Protein AF-D6AV02-F1 (afdb_monomer_lite)

InterPro domains:
  IPR007575 SchA/CurD-like domain [PF04486] (86-195)

pLDDT: mean 70.23, std 25.15, range [28.73, 98.06]

Organism: NCBI:txid457431

Structure (mmCIF, N/CA/C/O backbone):
data_AF-D6AV02-F1
#
_entry.id   AF-D6AV02-F1
#
loop_
_atom_site.group_PDB
_atom_site.id
_atom_site.type_symbol
_atom_site.label_atom_id
_atom_site.label_alt_id
_atom_site.label_comp_id
_atom_site.label_asym_id
_atom_site.label_entity_id
_atom_site.label_seq_id
_atom_site.pdbx_PDB_ins_code
_atom_site.Cartn_x
_atom_site.Cartn_y
_atom_site.Cartn_z
_atom_site.occupancy
_atom_site.B_iso_or_equiv
_atom_site.auth_seq_id
_atom_site.auth_comp_id
_atom_site.auth_asym_id
_atom_site.auth_atom_id
_atom_site.pdbx_PDB_model_num
ATOM 1 N N . MET A 1 1 ? -23.904 9.809 69.352 1.00 40.59 1 MET A N 1
ATOM 2 C CA . MET A 1 1 ? -24.846 8.810 69.904 1.00 40.59 1 MET A CA 1
ATOM 3 C C . MET A 1 1 ? -25.763 8.334 68.787 1.00 40.59 1 MET A C 1
ATOM 5 O O . MET A 1 1 ? -26.403 9.158 68.150 1.00 40.59 1 MET A O 1
ATOM 9 N N . CYS A 1 2 ? -25.736 7.029 68.511 1.00 36.31 2 CYS A N 1
ATOM 10 C CA . CYS A 1 2 ? -26.498 6.339 67.468 1.00 36.31 2 CYS A CA 1
ATOM 11 C C . CYS A 1 2 ? -28.016 6.480 67.622 1.00 36.31 2 CYS A C 1
ATOM 13 O O . CYS A 1 2 ? -28.526 6.277 68.721 1.00 36.31 2 CYS A O 1
ATOM 15 N N . ARG A 1 3 ? -28.729 6.616 66.496 1.00 41.22 3 ARG A N 1
ATOM 16 C CA . ARG A 1 3 ? -29.962 5.855 66.239 1.00 41.22 3 ARG A CA 1
ATOM 17 C C . ARG A 1 3 ? -29.984 5.401 64.783 1.00 41.22 3 ARG A C 1
ATOM 19 O O . ARG A 1 3 ? -30.002 6.202 63.858 1.00 41.22 3 ARG A O 1
ATOM 26 N N . THR A 1 4 ? -29.927 4.089 64.624 1.00 39.03 4 THR A N 1
ATOM 27 C CA . THR A 1 4 ? -30.043 3.327 63.386 1.00 39.03 4 THR A CA 1
ATOM 28 C C . THR A 1 4 ? -31.513 3.227 62.982 1.00 39.03 4 THR A C 1
ATOM 30 O O . THR A 1 4 ? -32.360 2.875 63.799 1.00 39.03 4 THR A O 1
ATOM 33 N N . SER A 1 5 ? -31.820 3.517 61.717 1.00 44.97 5 SER A N 1
ATOM 34 C CA . SER A 1 5 ? -33.096 3.159 61.088 1.00 44.97 5 SER A CA 1
ATOM 35 C C . SER A 1 5 ? -32.809 2.161 59.975 1.00 44.97 5 SER A C 1
ATOM 37 O O . SER A 1 5 ? -32.045 2.437 59.054 1.00 44.97 5 SER A O 1
ATOM 39 N N . SER A 1 6 ? -33.372 0.967 60.134 1.00 40.16 6 SER A N 1
ATOM 40 C CA . SER A 1 6 ? -33.245 -0.173 59.234 1.00 40.16 6 SER A CA 1
ATOM 41 C C . SER A 1 6 ? -34.284 -0.051 58.123 1.00 40.16 6 SER A C 1
ATOM 43 O O . SER A 1 6 ? -35.480 -0.013 58.406 1.00 40.16 6 SER A O 1
ATOM 45 N N . VAL A 1 7 ? -33.837 0.001 56.868 1.00 46.62 7 VAL A N 1
ATOM 46 C CA . VAL A 1 7 ? -34.701 -0.164 55.694 1.00 46.62 7 VAL A CA 1
ATOM 47 C C . VAL A 1 7 ? -34.257 -1.433 54.979 1.00 46.62 7 VAL A C 1
ATOM 49 O O . VAL A 1 7 ? -33.159 -1.512 54.433 1.00 46.62 7 VAL A O 1
ATOM 52 N N . ARG A 1 8 ? -35.124 -2.450 55.031 1.00 42.81 8 ARG A N 1
ATOM 53 C CA . ARG A 1 8 ? -35.068 -3.635 54.172 1.00 42.81 8 ARG A CA 1
ATOM 54 C C . ARG A 1 8 ? -35.510 -3.230 52.772 1.00 42.81 8 ARG A C 1
ATOM 56 O O . ARG A 1 8 ? -36.649 -2.800 52.607 1.00 42.81 8 ARG A O 1
ATOM 63 N N . THR A 1 9 ? -34.675 -3.490 51.774 1.00 44.97 9 THR A N 1
ATOM 64 C CA . THR A 1 9 ? -35.107 -3.497 50.374 1.00 44.97 9 THR A CA 1
ATOM 65 C C . THR A 1 9 ? -34.673 -4.794 49.709 1.00 44.97 9 THR A C 1
ATOM 67 O O . THR A 1 9 ? -33.592 -5.323 49.959 1.00 44.97 9 THR A O 1
ATOM 70 N N . LEU A 1 10 ? -35.608 -5.332 48.933 1.00 46.03 10 LEU A N 1
ATOM 71 C CA . LEU A 1 10 ? -35.654 -6.682 48.400 1.00 46.03 10 LEU A CA 1
ATOM 72 C C . LEU A 1 10 ? -34.511 -7.015 47.435 1.00 46.03 10 LEU A C 1
ATOM 74 O O . LEU A 1 10 ? -34.035 -6.176 46.673 1.00 46.03 10 LEU A O 1
ATOM 78 N N . GLY A 1 11 ? -34.135 -8.295 47.449 1.00 37.50 11 GLY A N 1
ATOM 79 C CA . GLY A 1 11 ? -33.109 -8.876 46.596 1.00 37.50 11 GLY A CA 1
ATOM 80 C C . GLY A 1 11 ? -33.433 -8.784 45.104 1.00 37.50 11 GLY A C 1
ATOM 81 O O . GLY A 1 11 ? -34.499 -9.194 44.642 1.00 37.50 11 GLY A O 1
ATOM 82 N N . ARG A 1 12 ? -32.454 -8.291 44.344 1.00 44.59 12 ARG A N 1
ATOM 83 C CA . ARG A 1 12 ? -32.368 -8.432 42.889 1.00 44.59 12 ARG A CA 1
ATOM 84 C C . ARG A 1 12 ? -31.743 -9.790 42.567 1.00 44.59 12 ARG A C 1
ATOM 86 O O . ARG A 1 12 ? -30.637 -10.083 43.010 1.00 44.59 12 ARG A O 1
ATOM 93 N N . ARG A 1 13 ? -32.448 -10.605 41.782 1.00 49.81 13 ARG A N 1
ATOM 94 C CA . ARG A 1 13 ? -31.896 -11.806 41.137 1.00 49.81 13 ARG A CA 1
ATOM 95 C C . ARG A 1 13 ? -30.925 -11.380 40.021 1.00 49.81 13 ARG A C 1
ATOM 97 O O . ARG A 1 13 ? -31.297 -10.490 39.254 1.00 49.81 13 ARG A O 1
ATOM 104 N N . PRO A 1 14 ? -29.740 -11.993 39.871 1.00 47.12 14 PRO A N 1
ATOM 105 C CA . PRO A 1 14 ? -28.961 -11.850 38.648 1.00 47.12 14 PRO A CA 1
ATOM 106 C C . PRO A 1 14 ? -29.591 -12.718 37.548 1.00 47.12 14 PRO A C 1
ATOM 108 O O . PRO A 1 14 ? -29.819 -13.912 37.737 1.00 47.12 14 PRO A O 1
ATOM 111 N N . GLY A 1 15 ? -29.930 -12.090 36.419 1.00 44.78 15 GLY A N 1
ATOM 112 C CA . GLY A 1 15 ? -30.368 -12.776 35.206 1.00 44.78 15 GLY A CA 1
ATOM 113 C C . GLY A 1 15 ? -29.228 -13.622 34.645 1.00 44.78 15 GLY A C 1
ATOM 114 O O . GLY A 1 15 ? -28.107 -13.138 34.512 1.00 44.78 15 GLY A O 1
ATOM 115 N N . GLY A 1 16 ? -29.518 -14.893 34.377 1.00 39.12 16 GLY A N 1
ATOM 116 C CA . GLY A 1 16 ? -28.566 -15.836 33.806 1.00 39.12 16 GLY A CA 1
ATOM 117 C C . GLY A 1 16 ? -28.214 -15.488 32.362 1.00 39.12 16 GLY A C 1
ATOM 118 O O . GLY A 1 16 ? -29.080 -15.116 31.571 1.00 39.12 16 GLY A O 1
ATOM 119 N N . CYS A 1 17 ? -26.935 -15.646 32.030 1.00 39.34 17 CYS A N 1
ATOM 120 C CA . CYS A 1 17 ? -26.459 -15.735 30.659 1.00 39.34 17 CYS A CA 1
ATOM 121 C C . CYS A 1 17 ? -27.065 -16.983 30.006 1.00 39.34 17 CYS A C 1
ATOM 123 O O . CYS A 1 17 ? -26.829 -18.095 30.481 1.00 39.34 17 CYS A O 1
ATOM 125 N N . LEU A 1 18 ? -27.824 -16.816 28.921 1.00 49.84 18 LEU A N 1
ATOM 126 C CA . LEU A 1 18 ? -28.048 -17.924 27.995 1.00 49.84 18 LEU A CA 1
ATOM 127 C C . LEU A 1 18 ? -26.758 -18.155 27.190 1.00 49.84 18 LEU A C 1
ATOM 129 O O . LEU A 1 18 ? -26.171 -17.176 26.722 1.00 49.84 18 LEU A O 1
ATOM 133 N N . PRO A 1 19 ? -26.305 -19.408 27.014 1.00 54.56 19 PRO A N 1
ATOM 134 C CA . PRO A 1 19 ? -25.225 -19.712 26.086 1.00 54.56 19 PRO A CA 1
ATOM 135 C C . PRO A 1 19 ? -25.681 -19.485 24.630 1.00 54.56 19 PRO A C 1
ATOM 137 O O . PRO A 1 19 ? -26.878 -19.601 24.342 1.00 54.56 19 PRO A O 1
ATOM 140 N N . PRO A 1 20 ? -24.752 -19.166 23.711 1.00 49.38 20 PRO A N 1
ATOM 141 C CA . PRO A 1 20 ? -25.060 -19.054 22.290 1.00 49.38 20 PRO A CA 1
ATOM 142 C C . PRO A 1 20 ? -25.560 -20.403 21.763 1.00 49.38 20 PRO A C 1
ATOM 144 O O . PRO A 1 20 ? -24.990 -21.448 22.074 1.00 49.38 20 PRO A O 1
ATOM 147 N N . GLN A 1 21 ? -26.653 -20.380 21.001 1.00 49.34 21 GLN A N 1
ATOM 148 C CA . GLN A 1 21 ? 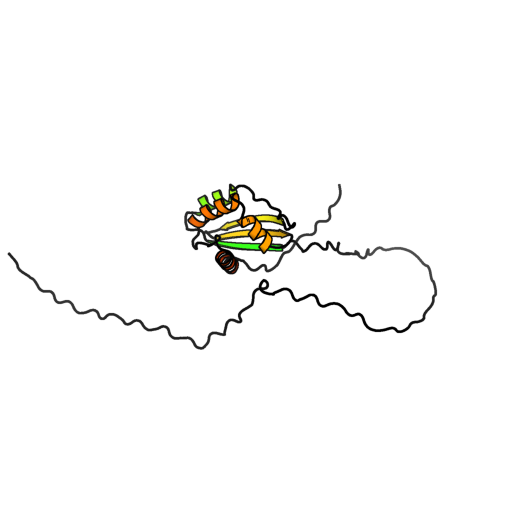-27.121 -21.558 20.281 1.00 49.34 21 GLN A CA 1
ATOM 149 C C . GLN A 1 21 ? -26.305 -21.699 18.996 1.00 49.34 21 GLN A C 1
ATOM 151 O O . GLN A 1 21 ? -26.242 -20.758 18.205 1.00 49.34 21 GLN A O 1
ATOM 156 N N . ASP A 1 22 ? -25.678 -22.860 18.817 1.00 46.56 22 ASP A N 1
ATOM 157 C CA . ASP A 1 22 ? -25.039 -23.246 17.563 1.00 46.56 22 ASP A CA 1
ATOM 158 C C . ASP A 1 22 ? -26.112 -23.397 16.479 1.00 46.56 22 ASP A C 1
ATOM 160 O O . ASP A 1 22 ? -27.043 -24.191 16.624 1.00 46.56 22 ASP A O 1
ATOM 164 N N . ASP A 1 23 ? -25.990 -22.617 15.404 1.00 56.19 23 ASP A N 1
ATOM 165 C CA . ASP A 1 23 ? -26.840 -22.702 14.217 1.00 56.19 23 ASP A CA 1
ATOM 166 C 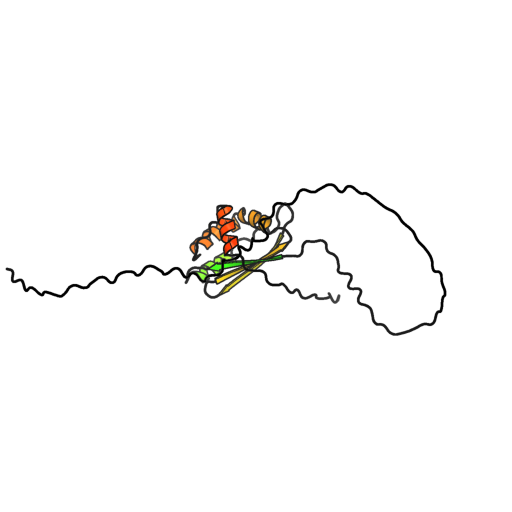C . ASP A 1 23 ? -26.307 -23.817 13.290 1.00 56.19 23 ASP A C 1
ATOM 168 O O . ASP A 1 23 ? -25.227 -23.667 12.706 1.00 56.19 23 ASP A O 1
ATOM 172 N N . PRO A 1 24 ? -27.016 -24.952 13.132 1.00 47.56 24 PRO A N 1
ATOM 173 C CA . PRO A 1 24 ? -26.552 -26.075 12.320 1.00 47.56 24 PRO A CA 1
ATOM 174 C C . PRO A 1 24 ? -26.675 -25.838 10.799 1.00 47.56 24 PRO A C 1
ATOM 176 O O . PRO A 1 24 ? -26.468 -26.774 10.026 1.00 47.56 24 PRO A O 1
ATOM 179 N N . GLY A 1 25 ? -27.019 -24.623 10.348 1.00 46.41 25 GLY A N 1
ATOM 180 C CA . GLY A 1 25 ? -27.305 -24.309 8.943 1.00 46.41 25 GLY A CA 1
ATOM 181 C C . GLY A 1 25 ? -26.213 -23.590 8.139 1.00 46.41 25 GLY A C 1
ATOM 182 O O . GLY A 1 25 ? -26.416 -23.359 6.946 1.00 46.41 25 GLY A O 1
ATOM 183 N N . ALA A 1 26 ? -25.070 -23.213 8.723 1.00 42.31 26 ALA A N 1
ATOM 184 C CA . ALA A 1 26 ? -24.058 -22.446 7.988 1.00 42.31 26 ALA A CA 1
ATOM 185 C C . ALA A 1 26 ? -23.296 -23.324 6.962 1.00 42.31 26 ALA A C 1
ATOM 187 O O . ALA A 1 26 ? -22.664 -24.312 7.355 1.00 42.31 26 ALA A O 1
ATOM 188 N N . PRO A 1 27 ? -23.293 -22.992 5.653 1.00 45.44 27 PRO A N 1
ATOM 189 C CA . PRO A 1 27 ? -22.493 -23.726 4.677 1.00 45.44 27 PRO A CA 1
ATOM 190 C C . PRO A 1 27 ? -21.001 -23.550 4.985 1.00 45.44 27 PRO A C 1
ATOM 192 O O . PRO A 1 27 ? -20.532 -22.442 5.256 1.00 45.44 27 PRO A O 1
ATOM 195 N N . ARG A 1 28 ? -20.247 -24.658 4.949 1.00 45.88 28 ARG A N 1
ATOM 196 C CA . ARG A 1 28 ? -18.787 -24.645 5.121 1.00 45.88 28 ARG A CA 1
ATOM 197 C C . ARG A 1 28 ? -18.184 -23.682 4.101 1.00 45.88 28 ARG A C 1
ATOM 199 O O . ARG A 1 28 ? -18.393 -23.859 2.904 1.00 45.88 28 ARG A O 1
ATOM 206 N N . ARG A 1 29 ? -17.428 -22.688 4.576 1.00 43.06 29 ARG A N 1
ATOM 207 C CA . ARG A 1 29 ? -16.575 -21.860 3.719 1.00 43.06 29 ARG A CA 1
ATOM 208 C C . ARG A 1 29 ? -15.605 -22.791 2.996 1.00 43.06 29 ARG A C 1
ATOM 210 O O . ARG A 1 29 ? -14.750 -23.390 3.643 1.00 43.06 29 ARG A O 1
ATOM 217 N N . GLU A 1 30 ? -15.761 -22.934 1.685 1.00 46.06 30 GLU A N 1
ATOM 218 C CA . GLU A 1 30 ? -14.694 -23.467 0.844 1.00 46.06 30 GLU A CA 1
ATOM 219 C C . GLU A 1 30 ? -13.480 -22.554 1.009 1.00 46.06 30 GLU A C 1
ATOM 221 O O . GLU A 1 30 ? -13.536 -21.346 0.772 1.00 46.06 30 GLU A O 1
ATOM 226 N N . GLU A 1 31 ? -12.397 -23.137 1.506 1.00 42.38 31 GLU A N 1
ATOM 227 C CA . GLU A 1 31 ? -11.121 -22.475 1.699 1.00 42.38 31 GLU A CA 1
ATOM 228 C C . GLU A 1 31 ? -10.503 -22.220 0.320 1.00 42.38 31 GLU A C 1
ATOM 230 O O . GLU A 1 31 ? -9.857 -23.082 -0.275 1.00 42.38 31 GLU A O 1
ATOM 235 N N . VAL A 1 32 ? -10.758 -21.030 -0.227 1.00 47.38 32 VAL A N 1
ATOM 236 C CA . VAL A 1 32 ? -10.124 -20.561 -1.461 1.00 47.38 32 VAL A CA 1
ATOM 237 C C . VAL A 1 32 ? -8.638 -20.385 -1.174 1.00 47.38 32 VAL A C 1
ATOM 239 O O . VAL A 1 32 ? -8.227 -19.442 -0.499 1.00 47.38 32 VAL A O 1
ATOM 242 N N . THR A 1 33 ? -7.818 -21.315 -1.663 1.00 41.91 33 THR A N 1
ATOM 243 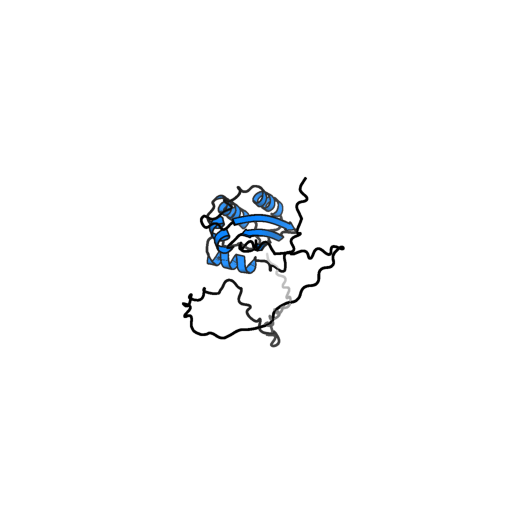C CA . THR A 1 33 ? -6.364 -21.228 -1.530 1.00 41.91 33 THR A CA 1
ATOM 244 C C . THR A 1 33 ? -5.861 -20.062 -2.386 1.00 41.91 33 THR A C 1
ATOM 246 O O . THR A 1 33 ? -6.067 -20.071 -3.603 1.00 41.91 33 THR A O 1
ATOM 249 N N . PRO A 1 34 ? -5.212 -19.045 -1.802 1.00 43.94 34 PRO A N 1
ATOM 250 C CA . PRO A 1 34 ? -4.767 -17.895 -2.570 1.00 43.94 34 PRO A CA 1
ATOM 251 C C . PRO A 1 34 ? -3.583 -18.260 -3.493 1.00 43.94 34 PRO A C 1
ATOM 253 O O . PRO A 1 34 ? -2.796 -19.159 -3.180 1.00 43.94 34 PRO A O 1
ATOM 256 N N . PRO A 1 35 ? -3.427 -17.571 -4.639 1.00 46.47 35 PRO A N 1
ATOM 257 C CA . PRO A 1 35 ? -2.587 -18.011 -5.764 1.00 46.47 35 PRO A CA 1
ATOM 258 C C . PRO A 1 35 ? -1.073 -18.039 -5.493 1.00 46.47 35 PRO A C 1
ATOM 260 O O . PRO A 1 35 ? -0.311 -18.528 -6.320 1.00 46.47 35 PRO A O 1
ATOM 263 N N . TRP A 1 36 ? -0.616 -17.549 -4.343 1.00 52.34 36 TRP A N 1
ATOM 264 C CA . TRP A 1 36 ? 0.803 -17.399 -4.010 1.00 52.34 36 TRP A CA 1
ATOM 265 C C . TRP A 1 36 ? 1.407 -18.609 -3.261 1.00 52.34 36 TRP A C 1
ATOM 267 O O . TRP A 1 36 ? 2.538 -18.530 -2.789 1.00 52.34 36 TRP A O 1
ATOM 277 N N . GLY A 1 37 ? 0.671 -19.726 -3.147 1.00 39.44 37 GLY A N 1
ATOM 278 C CA . GLY A 1 37 ? 1.068 -20.930 -2.399 1.00 39.44 37 GLY A CA 1
ATOM 279 C C . GLY A 1 37 ? 1.494 -22.160 -3.216 1.00 39.44 37 GLY A C 1
ATOM 280 O O . GLY A 1 37 ? 1.515 -23.249 -2.650 1.00 39.44 37 GLY A O 1
ATOM 281 N N . ARG A 1 38 ? 1.793 -22.050 -4.520 1.00 46.44 38 ARG A N 1
ATOM 282 C CA . ARG A 1 38 ? 2.321 -23.196 -5.291 1.00 46.44 38 ARG A CA 1
ATOM 283 C C . ARG A 1 38 ? 3.844 -23.169 -5.350 1.00 46.44 38 ARG A C 1
ATOM 285 O O . ARG A 1 38 ? 4.419 -22.218 -5.875 1.00 46.44 38 ARG A O 1
ATOM 292 N N . ASP A 1 39 ? 4.466 -24.251 -4.889 1.00 41.78 39 ASP A N 1
ATOM 293 C CA . ASP A 1 39 ? 5.849 -24.576 -5.234 1.00 41.78 39 ASP A CA 1
ATOM 294 C C . ASP A 1 39 ? 5.974 -24.740 -6.763 1.00 41.78 39 ASP A C 1
ATOM 296 O O . ASP A 1 39 ? 5.089 -25.338 -7.390 1.00 41.78 39 ASP A O 1
ATOM 300 N N . PRO A 1 40 ? 7.034 -24.215 -7.403 1.00 43.62 40 PRO A N 1
ATOM 301 C CA . PRO A 1 40 ? 7.247 -24.422 -8.828 1.00 43.62 40 PRO A CA 1
ATOM 302 C C . PRO A 1 40 ? 7.518 -25.908 -9.110 1.00 43.62 40 PRO A C 1
ATOM 304 O O . PRO A 1 40 ? 8.377 -26.530 -8.486 1.00 43.62 40 PRO A O 1
ATOM 307 N N . ALA A 1 41 ? 6.776 -26.477 -10.064 1.00 43.09 41 ALA A N 1
ATOM 308 C CA . ALA A 1 41 ? 6.968 -27.852 -10.516 1.00 43.09 41 ALA A CA 1
ATOM 309 C C . ALA A 1 41 ? 8.381 -28.053 -11.108 1.00 43.09 41 ALA A C 1
ATOM 311 O O . ALA A 1 41 ? 8.899 -27.141 -11.761 1.00 43.09 41 ALA A O 1
ATOM 312 N N . PRO A 1 42 ? 9.007 -29.233 -10.928 1.00 37.44 42 PRO A N 1
ATOM 313 C CA . PRO A 1 42 ? 10.306 -29.514 -11.523 1.00 37.44 42 PRO A CA 1
ATOM 314 C C . PRO A 1 42 ? 10.206 -29.555 -13.053 1.00 37.44 42 PRO A C 1
ATOM 316 O O . PRO A 1 42 ? 9.296 -30.160 -13.623 1.00 37.44 42 PRO A O 1
ATOM 319 N N . VAL A 1 43 ? 11.169 -28.906 -13.708 1.00 40.31 43 VAL A N 1
ATOM 320 C CA . VAL A 1 43 ? 11.339 -28.890 -15.165 1.00 40.31 43 VAL A CA 1
ATOM 321 C C . VAL A 1 43 ? 11.688 -30.307 -15.628 1.00 40.31 43 VAL A C 1
ATOM 323 O O . VAL A 1 43 ? 12.800 -30.779 -15.412 1.00 40.31 43 VAL A O 1
ATOM 326 N N . GLY A 1 44 ? 10.714 -30.998 -16.222 1.00 33.62 44 GLY A N 1
ATOM 327 C CA . GLY A 1 44 ? 10.900 -32.305 -16.848 1.00 33.62 44 GLY A CA 1
ATOM 328 C C . GLY A 1 44 ? 11.430 -32.166 -18.274 1.00 33.62 44 GLY A C 1
ATOM 329 O O . GLY A 1 44 ? 10.851 -31.451 -19.091 1.00 33.62 44 GLY A O 1
ATOM 330 N N . GLU A 1 45 ? 12.534 -32.854 -18.555 1.00 33.50 45 GLU A N 1
ATOM 331 C CA . GLU A 1 45 ? 13.207 -32.929 -19.851 1.00 33.50 45 GLU A CA 1
ATOM 332 C C . GLU A 1 45 ? 12.288 -33.460 -20.964 1.00 33.50 45 GLU A C 1
ATOM 334 O O . GLU A 1 45 ? 11.641 -34.503 -20.846 1.00 33.50 45 GLU A O 1
ATOM 339 N N . SER A 1 46 ? 12.264 -32.744 -22.088 1.00 34.72 46 SER A N 1
ATOM 340 C CA . SER A 1 46 ? 11.535 -33.131 -23.291 1.00 34.72 46 SER A CA 1
ATOM 341 C C . SER A 1 46 ? 12.281 -34.236 -24.044 1.00 34.72 46 SER A C 1
ATOM 343 O O . SER A 1 46 ? 13.284 -33.973 -24.712 1.00 34.72 46 SER A O 1
ATOM 345 N N . SER A 1 47 ? 11.760 -35.461 -24.003 1.00 34.75 47 SER A N 1
ATOM 346 C CA . SER A 1 47 ? 12.106 -36.495 -24.979 1.00 34.75 47 SER A CA 1
ATOM 347 C C . SER A 1 47 ? 11.229 -36.324 -26.222 1.00 34.75 47 SER A C 1
ATOM 349 O O . SER A 1 47 ? 10.001 -36.346 -26.173 1.00 34.75 47 SER A O 1
ATOM 351 N N . SER A 1 48 ? 11.882 -36.076 -27.351 1.00 33.25 48 SER A N 1
ATOM 352 C CA . SER A 1 48 ? 11.269 -35.930 -28.668 1.00 33.25 48 SER A CA 1
ATOM 353 C C . SER A 1 48 ? 11.123 -37.306 -29.314 1.00 33.25 48 SER A C 1
ATOM 355 O O . SER A 1 48 ? 12.089 -38.061 -29.408 1.00 33.25 48 SER A O 1
ATOM 357 N N . GLY A 1 49 ? 9.924 -37.627 -29.800 1.00 30.67 49 GLY A N 1
ATOM 358 C CA . GLY A 1 49 ? 9.676 -38.871 -30.517 1.00 30.67 49 GLY A CA 1
ATOM 359 C C . GLY A 1 49 ? 8.440 -38.819 -31.413 1.00 30.67 49 GLY A C 1
ATOM 360 O O . GLY A 1 49 ? 7.331 -38.699 -30.911 1.00 30.67 49 GLY A O 1
ATOM 361 N N . VAL A 1 50 ? 8.686 -39.050 -32.715 1.00 31.94 50 VAL A N 1
ATOM 362 C CA . VAL A 1 50 ? 7.766 -39.592 -33.748 1.00 31.94 50 VAL A CA 1
ATOM 363 C C . VAL A 1 50 ? 6.667 -38.619 -34.239 1.00 31.94 50 VAL A C 1
ATOM 365 O O . VAL A 1 50 ? 6.024 -37.950 -33.454 1.00 31.94 50 VAL A O 1
ATOM 368 N N . GLY A 1 51 ? 6.336 -38.453 -35.523 1.00 30.30 51 GLY A N 1
ATOM 369 C CA . GLY A 1 51 ? 6.740 -39.095 -36.767 1.00 30.30 51 GLY A CA 1
ATOM 370 C C . GLY A 1 51 ? 5.948 -38.512 -37.960 1.00 30.30 51 GLY A C 1
ATOM 371 O O . GLY A 1 51 ? 4.800 -38.105 -37.846 1.00 30.30 51 GLY A O 1
ATOM 372 N N . ARG A 1 52 ? 6.645 -38.464 -39.095 1.00 32.59 52 ARG A N 1
ATOM 373 C CA . ARG A 1 52 ? 6.297 -38.257 -40.520 1.00 32.59 52 ARG A CA 1
ATOM 374 C C . ARG A 1 52 ? 4.881 -38.652 -41.015 1.00 32.59 52 ARG A C 1
ATOM 376 O O . ARG A 1 52 ? 4.453 -39.760 -40.721 1.00 32.59 52 ARG A O 1
ATOM 383 N N . ALA A 1 53 ? 4.291 -37.850 -41.929 1.00 32.06 53 ALA A N 1
ATOM 384 C CA . ALA A 1 53 ? 3.803 -38.248 -43.283 1.00 32.06 53 ALA A CA 1
ATOM 385 C C . ALA A 1 53 ? 2.951 -37.145 -43.993 1.00 32.06 53 ALA A C 1
ATOM 387 O O . ALA A 1 53 ? 1.999 -36.658 -43.405 1.00 32.06 53 ALA A O 1
ATOM 388 N N . ILE A 1 54 ? 3.359 -36.587 -45.152 1.00 33.97 54 ILE A N 1
ATOM 389 C CA . ILE A 1 54 ? 3.020 -36.900 -46.579 1.00 33.97 54 ILE A CA 1
ATOM 390 C C . ILE A 1 54 ? 2.049 -35.856 -47.223 1.00 33.97 54 ILE A C 1
ATOM 392 O O . ILE A 1 54 ? 0.938 -35.652 -46.755 1.00 33.97 54 ILE A O 1
ATOM 396 N N . SER A 1 55 ? 2.512 -35.212 -48.312 1.00 34.06 55 SER A N 1
ATOM 397 C CA . SER A 1 55 ? 1.834 -34.288 -49.276 1.00 34.06 55 SER A CA 1
ATOM 398 C C . SER A 1 55 ? 0.943 -35.059 -50.304 1.00 34.06 55 SER A C 1
ATOM 400 O O . SER A 1 55 ? 0.784 -36.255 -50.081 1.00 34.06 55 SER A O 1
ATOM 402 N N . PRO A 1 56 ? 0.448 -34.553 -51.480 1.00 49.06 56 PRO A N 1
ATOM 403 C CA . PRO A 1 56 ? 0.522 -33.222 -52.134 1.00 49.06 56 PRO A CA 1
ATOM 404 C C . PRO A 1 56 ? -0.749 -32.755 -52.923 1.00 49.06 56 PRO A C 1
ATOM 406 O O . PRO A 1 56 ? -1.709 -33.492 -53.100 1.00 49.06 56 PRO A O 1
ATOM 409 N N . GLY A 1 57 ? -0.678 -31.568 -53.553 1.00 28.73 57 GLY A N 1
ATOM 410 C CA . GLY A 1 57 ? -1.174 -31.386 -54.934 1.00 28.73 57 GLY A CA 1
ATOM 411 C C . GLY A 1 57 ? -2.267 -30.334 -55.194 1.00 28.73 57 GLY A C 1
ATOM 412 O O . GLY A 1 57 ? -3.386 -30.456 -54.720 1.00 28.73 57 GLY A O 1
ATOM 413 N N . GLY A 1 58 ? -1.964 -29.353 -56.059 1.00 30.61 58 GLY A N 1
ATOM 414 C CA . GLY A 1 58 ? -2.970 -28.504 -56.719 1.00 30.61 58 GLY A CA 1
ATOM 415 C C . GLY A 1 58 ? -2.408 -27.189 -57.273 1.00 30.61 58 GLY A C 1
ATOM 416 O O . GLY A 1 58 ? -2.197 -26.238 -56.530 1.00 30.61 58 GLY A O 1
ATOM 417 N N . ARG A 1 59 ? -2.139 -27.126 -58.586 1.00 35.16 59 ARG A N 1
ATOM 418 C CA . ARG A 1 59 ? -1.582 -25.961 -59.304 1.00 35.16 59 ARG A CA 1
ATOM 419 C C . ARG A 1 59 ? -2.662 -25.164 -60.060 1.00 35.16 59 ARG A C 1
ATOM 421 O O . ARG A 1 59 ? -3.421 -25.764 -60.801 1.00 35.16 59 ARG A O 1
ATOM 428 N N . LYS A 1 60 ? -2.534 -23.829 -59.956 1.00 34.81 60 LYS A N 1
ATOM 429 C CA . LYS A 1 60 ? -2.704 -22.723 -60.941 1.00 34.81 60 LYS A CA 1
ATOM 430 C C . LYS A 1 60 ? -4.024 -22.553 -61.722 1.00 34.81 60 LYS A C 1
ATOM 432 O O . LYS A 1 60 ? -4.391 -23.442 -62.463 1.00 34.81 60 LYS A O 1
ATOM 437 N N . THR A 1 61 ? -4.538 -21.310 -61.761 1.00 33.78 61 THR A N 1
ATOM 438 C CA . THR A 1 61 ? -4.511 -20.406 -62.948 1.00 33.78 61 THR A CA 1
ATOM 439 C C . THR A 1 61 ? -4.872 -18.956 -62.579 1.00 33.78 61 THR A C 1
ATOM 441 O O . THR A 1 61 ? -5.535 -18.705 -61.580 1.00 33.78 61 THR A O 1
ATOM 444 N N . ALA A 1 62 ? -4.380 -18.010 -63.385 1.00 34.88 62 ALA A N 1
ATOM 445 C CA . ALA A 1 62 ? -4.400 -16.559 -63.195 1.00 34.88 62 ALA A CA 1
ATOM 446 C C . ALA A 1 62 ? -5.625 -15.853 -63.816 1.00 34.88 62 ALA A C 1
ATOM 448 O O . ALA A 1 62 ? -6.202 -16.345 -64.780 1.00 34.88 62 ALA A O 1
ATOM 449 N N . GLY A 1 63 ? -5.929 -14.643 -63.331 1.00 30.12 63 GLY A N 1
ATOM 450 C CA . GLY A 1 63 ? -6.855 -13.695 -63.958 1.00 30.12 63 GLY A CA 1
ATOM 451 C C . GLY A 1 63 ? -6.791 -12.326 -63.277 1.00 30.12 63 GLY A C 1
ATOM 452 O O . GLY A 1 63 ? -7.219 -12.169 -62.140 1.00 30.12 63 GLY A O 1
ATOM 453 N N . ARG A 1 64 ? -6.199 -11.343 -63.961 1.00 35.28 64 ARG A N 1
ATOM 454 C CA . ARG A 1 64 ? -5.972 -9.960 -63.513 1.00 35.28 64 ARG A CA 1
ATOM 455 C C . ARG A 1 64 ? -7.123 -9.069 -63.984 1.00 35.28 64 ARG A C 1
ATOM 457 O O . ARG A 1 64 ? -7.298 -8.927 -65.187 1.00 35.28 64 ARG A O 1
ATOM 464 N N . ALA A 1 65 ? -7.796 -8.378 -63.070 1.00 34.62 65 ALA A N 1
ATOM 465 C CA . ALA A 1 65 ? -8.431 -7.085 -63.332 1.00 34.62 65 ALA A CA 1
ATOM 466 C C . ALA A 1 65 ? -8.525 -6.301 -62.018 1.00 34.62 65 ALA A C 1
ATOM 468 O O . ALA A 1 65 ? -8.654 -6.872 -60.940 1.00 34.62 65 ALA A O 1
ATOM 469 N N . ALA A 1 66 ? -8.336 -4.995 -62.113 1.00 35.50 66 ALA A N 1
ATOM 470 C CA . ALA A 1 66 ? -7.883 -4.157 -61.025 1.00 35.50 66 ALA A CA 1
ATOM 471 C C . ALA A 1 66 ? -8.955 -3.155 -60.555 1.00 35.50 66 ALA A C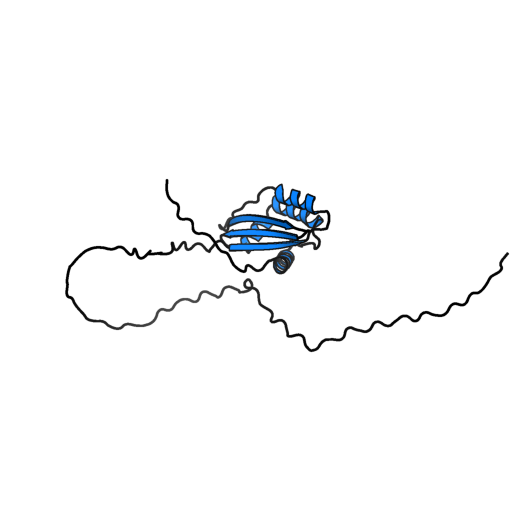 1
ATOM 473 O O . ALA A 1 66 ? -9.786 -2.721 -61.345 1.00 35.50 66 ALA A O 1
ATOM 474 N N . ARG A 1 67 ? -8.721 -2.675 -59.324 1.00 36.66 67 ARG A N 1
ATOM 475 C CA . ARG A 1 67 ? -8.941 -1.317 -58.778 1.00 36.66 67 ARG A CA 1
ATOM 476 C C . ARG A 1 67 ? -10.200 -1.033 -57.926 1.00 36.66 67 ARG A C 1
ATOM 478 O O . ARG A 1 67 ? -11.326 -1.108 -58.388 1.00 36.66 67 ARG A O 1
ATOM 485 N N . HIS A 1 68 ? -9.872 -0.550 -56.717 1.00 31.64 68 HIS A N 1
ATOM 486 C CA . HIS A 1 68 ? -10.564 0.370 -55.797 1.00 31.64 68 HIS A CA 1
ATOM 487 C C . HIS A 1 68 ? -11.780 -0.111 -54.986 1.00 31.64 68 HIS A C 1
ATOM 489 O O . HIS A 1 68 ? -12.912 -0.055 -55.437 1.00 31.64 68 HIS A O 1
ATOM 495 N N . ALA A 1 69 ? -11.553 -0.411 -53.702 1.00 38.25 69 ALA A N 1
ATOM 496 C CA . ALA A 1 69 ? -11.817 0.542 -52.613 1.00 38.25 69 ALA A CA 1
ATOM 497 C C . ALA A 1 69 ? -11.391 -0.080 -51.274 1.00 38.25 69 ALA A C 1
ATOM 499 O O . ALA A 1 69 ? -11.772 -1.201 -50.936 1.00 38.25 69 ALA A O 1
ATOM 500 N N . GLY A 1 70 ? -10.541 0.643 -50.547 1.00 41.59 70 GLY A N 1
ATOM 501 C CA . GLY A 1 70 ? -9.906 0.196 -49.319 1.00 41.59 70 GLY A CA 1
ATOM 502 C C . GLY A 1 70 ? -10.908 -0.131 -48.218 1.00 41.59 70 GLY A C 1
ATOM 503 O O . GLY A 1 70 ? -11.684 0.709 -47.780 1.00 41.59 70 GLY A O 1
ATOM 504 N N . ARG A 1 71 ? -10.820 -1.357 -47.716 1.00 41.78 71 ARG A N 1
ATOM 505 C CA . ARG A 1 71 ? -11.094 -1.656 -46.316 1.00 41.78 71 ARG A CA 1
ATOM 506 C C . ARG A 1 71 ? -9.793 -2.209 -45.778 1.00 41.78 71 ARG A C 1
ATOM 508 O O . ARG A 1 71 ? -9.513 -3.395 -45.933 1.00 41.78 71 ARG A O 1
ATOM 515 N N . GLY A 1 72 ? -8.953 -1.297 -45.288 1.00 38.00 72 GLY A N 1
ATOM 516 C CA . GLY A 1 72 ? -7.742 -1.642 -44.564 1.00 38.00 72 GLY A CA 1
ATOM 517 C C . GLY A 1 72 ? -8.154 -2.545 -43.418 1.00 38.00 72 GLY A C 1
ATOM 518 O O . GLY A 1 72 ? -8.764 -2.104 -42.451 1.00 38.00 72 GLY A O 1
ATOM 519 N N . ARG A 1 73 ? -7.912 -3.840 -43.597 1.00 46.19 73 ARG A N 1
ATOM 520 C CA . ARG A 1 73 ? -7.864 -4.803 -42.514 1.00 46.19 73 ARG A CA 1
ATOM 521 C C . ARG A 1 73 ? -6.780 -4.262 -41.595 1.00 46.19 73 ARG A C 1
ATOM 523 O O . ARG A 1 73 ? -5.613 -4.313 -41.967 1.00 46.19 73 ARG A O 1
ATOM 530 N N . TRP A 1 74 ? -7.189 -3.656 -40.488 1.00 43.50 74 TRP A N 1
ATOM 531 C CA . TRP A 1 74 ? -6.288 -3.287 -39.413 1.00 43.50 74 TRP A CA 1
ATOM 532 C C . TRP A 1 74 ? -5.633 -4.585 -38.961 1.00 43.50 74 TRP A C 1
ATOM 534 O O . TRP A 1 74 ? -6.251 -5.408 -38.284 1.00 43.50 74 TRP A O 1
ATOM 544 N N . ASP A 1 75 ? -4.428 -4.835 -39.465 1.00 45.75 75 ASP A N 1
ATOM 545 C CA . ASP A 1 75 ? -3.558 -5.861 -38.924 1.00 45.75 75 ASP A CA 1
ATOM 546 C C . ASP A 1 75 ? -3.103 -5.329 -37.568 1.00 45.75 75 ASP A C 1
ATOM 548 O O . ASP A 1 75 ? -2.037 -4.734 -37.431 1.00 45.75 75 ASP A O 1
ATOM 552 N N . HIS A 1 76 ? -3.972 -5.465 -36.564 1.00 46.97 76 HIS A N 1
ATOM 553 C CA . HIS A 1 76 ? -3.575 -5.383 -35.170 1.00 46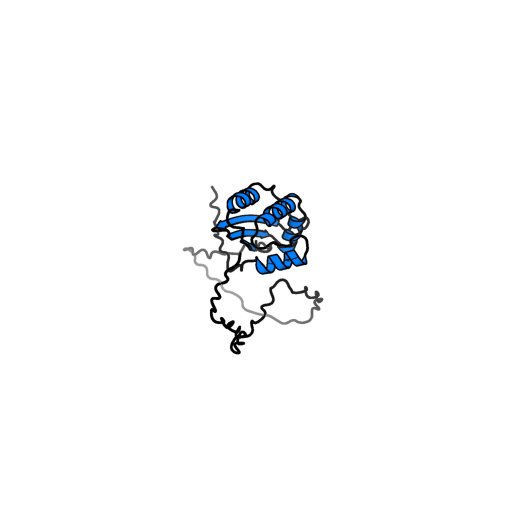.97 76 HIS A CA 1
ATOM 554 C C . HIS A 1 76 ? -2.743 -6.623 -34.894 1.00 46.97 76 HIS A C 1
ATOM 556 O O . HIS A 1 76 ? -3.205 -7.585 -34.284 1.00 46.97 76 HIS A O 1
ATOM 562 N N . ARG A 1 77 ? -1.509 -6.617 -35.386 1.00 40.78 77 ARG A N 1
ATOM 563 C CA . ARG A 1 77 ? -0.491 -7.479 -34.833 1.00 40.78 77 ARG A CA 1
ATOM 564 C C . ARG A 1 77 ? -0.211 -6.875 -33.457 1.00 40.78 77 ARG A C 1
ATOM 566 O O . ARG A 1 77 ? 0.320 -5.764 -33.413 1.00 40.78 77 ARG A O 1
ATOM 573 N N . PRO A 1 78 ? -0.650 -7.499 -32.346 1.00 50.47 78 PRO A N 1
ATOM 574 C CA . PRO A 1 78 ? -0.295 -6.982 -31.039 1.00 50.47 78 PRO A CA 1
ATOM 575 C C . PRO A 1 78 ? 1.227 -6.903 -31.010 1.00 50.47 78 PRO A C 1
ATOM 577 O O . PRO A 1 78 ? 1.904 -7.867 -31.376 1.00 50.47 78 PRO A O 1
ATOM 580 N N . VAL A 1 79 ? 1.756 -5.735 -30.647 1.00 49.16 79 VAL A N 1
ATOM 581 C CA . VAL A 1 79 ? 3.156 -5.624 -30.251 1.00 49.16 79 VAL A CA 1
ATOM 582 C C . VAL A 1 79 ? 3.282 -6.559 -29.056 1.00 49.16 79 VAL A C 1
ATOM 584 O O . VAL A 1 79 ? 2.805 -6.254 -27.967 1.00 49.16 79 VAL A O 1
ATOM 587 N N . SER A 1 80 ? 3.799 -7.761 -29.302 1.00 43.94 80 SER A N 1
ATOM 588 C CA . SER A 1 80 ? 4.095 -8.745 -28.274 1.00 43.94 80 SER A CA 1
ATOM 589 C C . SER A 1 80 ? 5.332 -8.253 -27.546 1.00 43.94 80 SER A C 1
ATOM 591 O O . SER A 1 80 ? 6.457 -8.637 -27.857 1.00 43.94 80 SER A O 1
ATOM 593 N N . ASP A 1 81 ? 5.116 -7.318 -26.635 1.00 45.72 81 ASP A N 1
ATOM 594 C CA . ASP A 1 81 ? 6.081 -7.004 -25.610 1.00 45.72 81 ASP A CA 1
ATOM 595 C C . ASP A 1 81 ? 5.987 -8.135 -24.585 1.00 45.72 81 ASP A C 1
ATOM 597 O O . ASP A 1 81 ? 5.064 -8.176 -23.778 1.00 45.72 81 ASP A O 1
ATOM 601 N N . GLU A 1 82 ? 6.893 -9.111 -24.664 1.00 47.84 82 GLU A N 1
ATOM 602 C CA . GLU A 1 82 ? 6.985 -10.258 -23.744 1.00 47.84 82 GLU A CA 1
ATOM 603 C C . GLU A 1 82 ? 7.417 -9.842 -22.318 1.00 47.84 82 GLU A C 1
ATOM 605 O O . GLU A 1 82 ? 7.981 -10.633 -21.562 1.00 47.84 82 GLU A O 1
ATOM 610 N N . ARG A 1 83 ? 7.160 -8.588 -21.926 1.00 54.38 83 ARG A N 1
ATOM 611 C CA . ARG A 1 83 ? 7.225 -8.130 -20.542 1.00 54.38 83 ARG A CA 1
ATOM 612 C C . ARG A 1 83 ? 5.962 -8.600 -19.830 1.00 54.38 83 ARG A C 1
ATOM 614 O O . ARG A 1 83 ? 4.856 -8.479 -20.359 1.00 54.38 83 ARG A O 1
ATOM 621 N N . LEU A 1 84 ? 6.124 -9.152 -18.628 1.00 54.66 84 LEU A N 1
ATOM 622 C CA . LEU A 1 84 ? 4.978 -9.430 -17.766 1.00 54.66 84 LEU A CA 1
ATOM 623 C C . LEU A 1 84 ? 4.169 -8.131 -17.630 1.00 54.66 84 LEU A C 1
ATOM 625 O O . LEU A 1 84 ? 4.768 -7.070 -17.438 1.00 54.66 84 LEU A O 1
ATOM 629 N N . PRO A 1 85 ? 2.838 -8.175 -17.801 1.00 66.19 85 PRO A N 1
ATOM 630 C CA . PRO A 1 85 ? 2.035 -6.966 -17.767 1.00 66.19 85 PRO A CA 1
ATOM 631 C C . PRO A 1 85 ? 2.225 -6.274 -16.419 1.00 66.19 85 PRO A C 1
ATOM 633 O O . PRO A 1 85 ? 2.244 -6.931 -15.384 1.00 66.19 85 PRO A O 1
ATOM 636 N N . MET A 1 86 ? 2.347 -4.947 -16.438 1.00 85.06 86 MET A N 1
ATOM 637 C CA . MET A 1 86 ? 2.276 -4.125 -15.231 1.00 85.06 86 MET A CA 1
ATOM 638 C C . MET A 1 86 ? 1.045 -4.527 -14.410 1.00 85.06 86 MET A C 1
ATOM 640 O O . MET A 1 86 ? -0.090 -4.430 -14.888 1.00 85.06 86 MET A O 1
ATOM 644 N N . GLU A 1 87 ? 1.270 -4.938 -13.167 1.00 91.25 87 GLU A N 1
ATOM 645 C CA . GLU A 1 87 ? 0.219 -5.357 -12.249 1.00 91.25 87 GLU A CA 1
ATOM 646 C C . GLU A 1 87 ? -0.120 -4.240 -11.264 1.00 91.25 87 GLU A C 1
ATOM 648 O O . GLU A 1 87 ? 0.727 -3.439 -10.858 1.00 91.25 87 GLU A O 1
ATOM 653 N N . ARG A 1 88 ? -1.398 -4.181 -10.883 1.00 95.12 88 ARG A N 1
ATOM 654 C CA . ARG A 1 88 ? -1.930 -3.186 -9.953 1.00 95.12 88 ARG A CA 1
ATOM 655 C C . ARG A 1 88 ? -2.393 -3.869 -8.686 1.00 95.12 88 ARG A C 1
ATOM 657 O O . ARG A 1 88 ? -3.294 -4.700 -8.721 1.00 95.12 88 ARG A O 1
ATOM 664 N N . TYR A 1 89 ? -1.816 -3.448 -7.575 1.00 95.69 89 TYR A N 1
ATOM 665 C CA . TYR A 1 89 ? -2.138 -3.945 -6.246 1.00 95.69 89 TYR A CA 1
ATOM 666 C C . TYR A 1 89 ? -2.715 -2.819 -5.409 1.00 95.69 89 TYR A C 1
ATOM 668 O O . TYR A 1 89 ? -2.315 -1.668 -5.570 1.00 95.69 89 TYR A O 1
ATOM 676 N N . ALA A 1 90 ? -3.624 -3.133 -4.494 1.00 97.00 90 ALA A N 1
ATOM 677 C CA . ALA A 1 90 ? -4.100 -2.172 -3.514 1.00 97.00 90 ALA A CA 1
ATOM 678 C C . ALA A 1 90 ? -4.158 -2.823 -2.137 1.00 97.00 90 ALA A C 1
ATOM 680 O O . ALA A 1 90 ? -4.644 -3.942 -1.996 1.00 97.00 90 ALA A O 1
ATOM 681 N N . ILE A 1 91 ? -3.662 -2.112 -1.130 1.00 95.19 91 ILE A N 1
ATOM 682 C CA . ILE A 1 91 ? -3.850 -2.472 0.273 1.00 95.19 91 ILE A CA 1
ATOM 683 C C . ILE A 1 91 ? -4.696 -1.416 0.967 1.00 95.19 91 ILE A C 1
ATOM 685 O O . ILE A 1 91 ? -4.639 -0.236 0.610 1.00 95.19 91 ILE A O 1
ATOM 689 N N . THR A 1 92 ? -5.431 -1.840 1.986 1.00 96.62 92 THR A N 1
ATOM 690 C CA . THR A 1 92 ? -6.222 -0.961 2.837 1.00 96.62 92 THR A CA 1
ATOM 691 C C . THR A 1 92 ? -5.825 -1.089 4.302 1.00 96.62 92 THR A C 1
ATOM 693 O O . THR A 1 92 ? -5.470 -2.171 4.767 1.00 96.62 92 THR A O 1
ATOM 696 N N . PHE A 1 93 ? -5.883 0.018 5.035 1.00 95.56 93 PHE A N 1
ATOM 697 C CA . PHE A 1 93 ? -5.737 0.038 6.489 1.00 95.56 93 PHE A CA 1
ATOM 698 C C . PHE A 1 93 ? -6.510 1.211 7.093 1.00 95.56 93 PHE A C 1
ATOM 700 O O . PHE A 1 93 ? -6.766 2.215 6.426 1.00 95.56 93 PHE A O 1
ATOM 707 N N . GLU A 1 94 ? -6.875 1.077 8.364 1.00 96.75 94 GLU A N 1
ATOM 708 C CA . GLU A 1 94 ? -7.613 2.099 9.104 1.00 96.75 94 GLU A CA 1
ATOM 709 C C . GLU A 1 94 ? -6.696 2.876 10.046 1.00 96.75 94 GLU A C 1
ATOM 711 O O . GLU A 1 94 ? -5.798 2.314 10.685 1.00 96.75 94 GLU A O 1
ATOM 716 N N . VAL A 1 95 ? -6.951 4.177 10.158 1.00 97.81 95 VAL A N 1
ATOM 717 C CA . VAL A 1 95 ? -6.247 5.073 11.075 1.00 97.81 95 VAL A CA 1
ATOM 718 C C . VAL A 1 95 ? -7.161 5.527 12.204 1.00 97.81 95 VAL A C 1
ATOM 720 O O . VAL A 1 95 ? -8.376 5.634 12.050 1.00 97.81 95 VAL A O 1
ATOM 723 N N . LYS A 1 96 ? -6.567 5.783 13.368 1.00 97.75 96 LYS A N 1
ATOM 724 C CA . LYS A 1 96 ? -7.267 6.243 14.565 1.00 97.75 96 LYS A CA 1
ATOM 725 C C . LYS A 1 96 ? -7.981 7.571 14.274 1.00 97.75 96 LYS A C 1
ATOM 727 O O . LYS A 1 96 ? -7.359 8.461 13.681 1.00 97.75 96 LYS A O 1
ATOM 732 N N . PRO A 1 97 ? -9.222 7.757 14.757 1.00 97.19 97 PRO A N 1
ATOM 733 C CA . PRO A 1 97 ? -9.929 9.025 14.621 1.00 97.19 97 PRO A CA 1
ATOM 734 C C . PRO A 1 97 ? -9.101 10.202 15.147 1.00 97.19 97 PRO A C 1
ATOM 736 O O . PRO A 1 97 ? -8.522 10.128 16.234 1.00 97.19 97 PRO A O 1
ATOM 739 N N . GLY A 1 98 ? -9.038 11.287 14.377 1.00 97.12 98 GLY A N 1
ATOM 740 C CA . GLY A 1 98 ? -8.273 12.490 14.716 1.00 97.12 98 GLY A CA 1
ATOM 741 C C . GLY A 1 98 ? -6.785 12.432 14.350 1.00 97.12 98 GLY A C 1
ATOM 742 O O . GLY A 1 98 ? -6.083 13.427 14.526 1.00 97.12 98 GLY A O 1
ATOM 743 N N . SER A 1 99 ? -6.284 11.305 13.829 1.00 97.81 99 SER A N 1
ATOM 744 C CA . SER A 1 99 ? -4.896 11.170 13.350 1.00 97.81 99 SER A CA 1
ATOM 745 C C . SER A 1 99 ? -4.726 11.440 11.849 1.00 97.81 99 SER A C 1
ATOM 747 O O . SER A 1 99 ? -3.607 11.425 11.343 1.00 97.81 99 SER A O 1
ATOM 749 N N . GLU A 1 100 ? -5.801 11.708 11.108 1.00 97.69 100 GLU A N 1
ATOM 750 C CA . GLU A 1 100 ? -5.809 11.771 9.640 1.00 97.69 100 GLU A CA 1
ATOM 751 C C . GLU A 1 100 ? -4.881 12.865 9.093 1.00 97.69 100 GLU A C 1
ATOM 753 O O . GLU A 1 100 ? -4.251 12.691 8.049 1.00 97.69 100 GLU A O 1
ATOM 758 N N . ALA A 1 101 ? -4.786 14.003 9.788 1.00 97.69 101 ALA A N 1
ATOM 759 C CA . ALA A 1 101 ? -3.882 15.089 9.415 1.00 97.69 101 ALA A CA 1
ATOM 760 C C . ALA A 1 101 ? -2.407 14.672 9.533 1.00 97.69 101 ALA A C 1
ATOM 762 O O . ALA A 1 101 ? -1.656 14.850 8.576 1.00 97.69 101 ALA A O 1
ATOM 763 N N . ALA A 1 102 ? -2.031 14.051 10.655 1.00 97.81 102 ALA A N 1
ATOM 764 C CA . ALA A 1 102 ? -0.677 13.551 10.883 1.00 97.81 102 ALA A CA 1
ATOM 765 C C . ALA A 1 102 ? -0.311 12.451 9.877 1.00 97.81 102 ALA A C 1
ATOM 767 O O . ALA A 1 102 ? 0.751 12.489 9.263 1.00 97.81 102 ALA A O 1
ATOM 768 N N . VAL A 1 103 ? -1.225 11.510 9.620 1.00 97.69 103 VAL A N 1
ATOM 769 C CA . VAL A 1 103 ? -0.997 10.448 8.630 1.00 97.69 103 VAL A CA 1
ATOM 770 C C . VAL A 1 103 ? -0.807 11.022 7.224 1.00 97.69 103 VAL A C 1
ATOM 772 O O . VAL A 1 103 ? 0.068 10.569 6.489 1.00 97.69 103 VAL A O 1
ATOM 775 N N . ARG A 1 104 ? -1.584 12.040 6.834 1.00 97.38 104 ARG A N 1
ATOM 776 C CA . ARG A 1 104 ? -1.409 12.710 5.537 1.00 97.38 104 ARG A CA 1
ATOM 777 C C . ARG A 1 104 ? -0.029 13.350 5.414 1.00 97.38 104 ARG A C 1
ATOM 779 O O . ARG A 1 104 ? 0.595 13.226 4.363 1.00 97.38 104 ARG A O 1
ATOM 786 N N . GLU A 1 105 ? 0.450 14.004 6.465 1.00 97.56 105 GLU A N 1
ATOM 787 C CA . GLU A 1 105 ? 1.797 14.579 6.497 1.00 97.56 105 GLU A CA 1
ATOM 788 C C . GLU A 1 105 ? 2.868 13.492 6.340 1.00 97.56 105 GLU A C 1
ATOM 790 O O . GLU A 1 105 ? 3.715 13.591 5.453 1.00 97.56 105 GLU A O 1
ATOM 795 N N . LEU A 1 106 ? 2.779 12.401 7.108 1.00 96.75 106 LEU A N 1
ATOM 796 C CA . LEU A 1 106 ? 3.708 11.269 7.009 1.00 96.75 106 LEU A CA 1
ATOM 797 C C . LEU A 1 106 ? 3.772 10.696 5.585 1.00 96.75 106 LEU A C 1
ATOM 799 O O . LEU A 1 106 ? 4.855 10.506 5.033 1.00 96.75 106 LEU A O 1
ATOM 803 N N . LEU A 1 107 ? 2.613 10.462 4.966 1.00 95.25 107 LEU A N 1
ATOM 804 C CA . LEU A 1 107 ? 2.509 9.842 3.642 1.00 95.25 107 LEU A CA 1
ATOM 805 C C . LEU A 1 107 ? 2.869 10.782 2.480 1.00 95.25 107 LEU A C 1
ATOM 807 O O . LEU A 1 107 ? 3.033 10.304 1.361 1.00 95.25 107 LEU A O 1
ATOM 811 N N . THR A 1 108 ? 2.999 12.091 2.718 1.00 95.44 108 THR A N 1
ATOM 812 C CA . THR A 1 108 ? 3.369 13.076 1.681 1.00 95.44 108 THR A CA 1
ATOM 813 C C . THR A 1 108 ? 4.803 13.585 1.795 1.00 95.44 108 THR A C 1
ATOM 815 O O . THR A 1 108 ? 5.326 14.111 0.817 1.00 95.44 108 THR A O 1
ATOM 818 N N . THR A 1 109 ? 5.451 13.424 2.953 1.00 94.19 109 THR A N 1
ATOM 819 C CA . THR A 1 109 ? 6.764 14.036 3.234 1.00 94.19 109 THR A CA 1
ATOM 820 C C . THR A 1 109 ? 7.919 13.043 3.348 1.00 94.19 109 THR A C 1
ATOM 822 O O . THR A 1 109 ? 9.076 13.464 3.371 1.00 94.19 109 THR A O 1
ATOM 825 N N . TYR A 1 110 ? 7.647 11.736 3.420 1.00 91.12 110 TYR A N 1
ATOM 826 C CA . TYR A 1 110 ? 8.710 10.737 3.527 1.00 91.12 110 TYR A CA 1
ATOM 827 C C . TYR A 1 110 ? 9.621 10.727 2.290 1.00 91.12 110 TYR A C 1
ATOM 829 O O . TYR A 1 110 ? 9.193 10.994 1.166 1.00 91.12 110 TYR A O 1
ATOM 837 N N . ALA A 1 111 ? 10.898 10.403 2.504 1.00 91.31 111 ALA A N 1
ATOM 838 C CA . ALA A 1 111 ? 11.861 10.329 1.414 1.00 91.31 111 ALA A CA 1
ATOM 839 C C . ALA A 1 111 ? 11.477 9.203 0.431 1.00 91.31 111 ALA A C 1
ATOM 841 O O . ALA A 1 111 ? 11.170 8.094 0.881 1.00 91.31 111 ALA A O 1
ATOM 842 N N . PRO A 1 112 ? 11.516 9.453 -0.893 1.00 89.38 112 PRO A N 1
ATOM 843 C CA . PRO A 1 112 ? 11.240 8.425 -1.887 1.00 89.38 112 PRO A CA 1
ATOM 844 C C . PRO A 1 112 ? 12.147 7.198 -1.706 1.00 89.38 112 PRO A C 1
ATOM 846 O O . PRO A 1 112 ? 13.347 7.372 -1.472 1.00 89.38 112 PRO A O 1
ATOM 849 N N . PRO A 1 113 ? 11.613 5.970 -1.831 1.00 91.44 113 PRO A N 1
ATOM 850 C CA . PRO A 1 113 ? 12.425 4.766 -1.806 1.00 91.44 113 PRO A CA 1
ATOM 851 C C . PRO A 1 113 ? 13.271 4.618 -3.075 1.00 91.44 113 PRO A C 1
ATOM 853 O O . PRO A 1 113 ? 13.021 5.251 -4.101 1.00 91.44 113 PRO A O 1
ATOM 856 N N . GLU A 1 114 ? 14.225 3.696 -3.040 1.00 94.50 114 GLU A N 1
ATOM 857 C CA . GLU A 1 114 ? 14.754 3.095 -4.261 1.00 94.50 114 GLU A CA 1
ATOM 858 C C . GLU A 1 114 ? 13.645 2.262 -4.920 1.00 94.50 114 GLU A C 1
ATOM 860 O O . GLU A 1 114 ? 13.081 1.347 -4.317 1.00 94.50 114 GLU A O 1
ATOM 865 N N . TRP A 1 115 ? 13.293 2.625 -6.155 1.00 93.75 115 TRP A N 1
ATOM 866 C CA . TRP A 1 115 ? 12.132 2.080 -6.869 1.00 93.75 115 TRP A CA 1
ATOM 867 C C . TRP A 1 115 ? 12.427 0.792 -7.647 1.00 93.75 115 TRP A C 1
ATOM 869 O O . TRP A 1 115 ? 11.503 0.145 -8.139 1.00 93.75 115 TRP A O 1
ATOM 879 N N . VAL A 1 116 ? 13.703 0.434 -7.802 1.00 95.19 116 VAL A N 1
ATOM 880 C CA . VAL A 1 116 ? 14.156 -0.682 -8.637 1.00 95.19 116 VAL A CA 1
ATOM 881 C C . VAL A 1 116 ? 14.987 -1.634 -7.796 1.00 95.19 116 VAL A C 1
ATOM 883 O O . VAL A 1 116 ? 15.974 -1.249 -7.177 1.00 95.19 116 VAL A O 1
ATOM 886 N N . THR A 1 117 ? 14.584 -2.895 -7.802 1.00 92.44 117 THR A N 1
ATOM 887 C CA . THR A 1 117 ? 15.312 -3.974 -7.134 1.00 92.44 117 THR A CA 1
ATOM 888 C C . THR A 1 117 ? 16.601 -4.325 -7.892 1.00 92.44 117 THR A C 1
ATOM 890 O O . THR A 1 117 ? 16.651 -4.164 -9.115 1.00 92.44 117 THR A O 1
ATOM 893 N N . PRO A 1 118 ? 17.634 -4.874 -7.223 1.00 91.12 118 PRO A N 1
ATOM 894 C CA 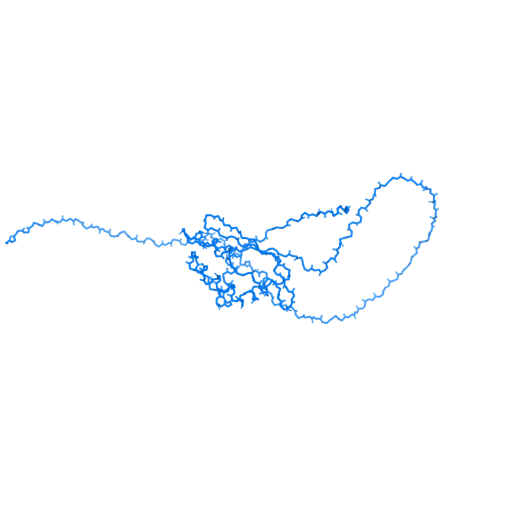. PRO A 1 118 ? 18.859 -5.320 -7.894 1.00 91.12 118 PRO A CA 1
ATOM 895 C C . PRO A 1 118 ? 18.638 -6.357 -9.006 1.00 91.12 118 PRO A C 1
ATOM 897 O O . PRO A 1 118 ? 19.450 -6.457 -9.920 1.00 91.12 118 PRO A O 1
ATOM 900 N N . ASP A 1 119 ? 17.555 -7.131 -8.931 1.00 86.25 119 ASP A N 1
ATOM 901 C CA . ASP A 1 119 ? 17.174 -8.156 -9.905 1.00 86.25 119 ASP A CA 1
ATOM 902 C C . ASP A 1 119 ? 16.170 -7.666 -10.964 1.00 86.25 119 ASP A C 1
ATOM 904 O O . ASP A 1 119 ? 15.703 -8.456 -11.783 1.00 86.25 119 ASP A O 1
ATOM 908 N N . GLY A 1 120 ? 15.864 -6.365 -10.983 1.00 89.94 120 GLY A N 1
ATOM 909 C CA . GLY A 1 120 ? 15.175 -5.701 -12.089 1.00 89.94 120 GLY A CA 1
ATOM 910 C C . GLY A 1 120 ? 13.658 -5.549 -11.957 1.00 89.94 120 GLY A C 1
ATOM 911 O O . GLY A 1 120 ? 13.063 -4.914 -12.822 1.00 89.94 120 GLY A O 1
ATOM 912 N N . ALA A 1 121 ? 13.019 -6.045 -10.891 1.00 92.06 121 ALA A N 1
ATOM 913 C CA . ALA A 1 121 ? 11.628 -5.689 -10.581 1.00 92.06 121 ALA A CA 1
ATOM 914 C C . ALA A 1 121 ? 11.519 -4.201 -10.199 1.00 92.06 121 ALA A C 1
ATOM 916 O O . ALA A 1 121 ? 12.432 -3.658 -9.561 1.00 92.06 121 ALA A O 1
ATOM 917 N N . ARG A 1 122 ? 10.405 -3.546 -10.554 1.00 94.75 122 ARG A N 1
ATOM 918 C CA . ARG A 1 122 ? 10.221 -2.090 -10.411 1.00 94.75 122 ARG A CA 1
ATOM 919 C C . ARG A 1 122 ? 8.879 -1.737 -9.776 1.00 94.75 122 ARG A C 1
ATOM 921 O O . ARG A 1 122 ? 7.841 -2.264 -10.167 1.00 94.75 122 ARG A O 1
ATOM 928 N N . LEU A 1 123 ? 8.895 -0.781 -8.852 1.00 95.00 123 LEU A N 1
ATOM 929 C CA . LEU A 1 123 ? 7.706 -0.074 -8.383 1.00 95.00 123 LEU A CA 1
ATOM 930 C C . LEU A 1 123 ? 7.529 1.155 -9.280 1.00 95.00 123 LEU A C 1
ATOM 932 O O . LEU A 1 123 ? 8.277 2.122 -9.172 1.00 95.00 123 LEU A O 1
ATOM 936 N N . LEU A 1 124 ? 6.578 1.085 -10.208 1.00 94.94 124 LEU A N 1
ATOM 937 C CA . LEU A 1 124 ? 6.347 2.108 -11.230 1.00 94.94 124 LEU A CA 1
ATOM 938 C C . LEU A 1 124 ? 5.616 3.332 -10.676 1.00 94.94 124 LEU A C 1
ATOM 940 O O . LEU A 1 124 ? 5.847 4.450 -11.129 1.00 94.94 124 LEU A O 1
ATOM 944 N N . GLY A 1 125 ? 4.743 3.118 -9.694 1.00 92.88 125 GLY A N 1
ATOM 945 C CA . GLY A 1 125 ? 3.925 4.174 -9.123 1.00 92.88 125 GLY A CA 1
ATOM 946 C C . GLY A 1 125 ? 3.284 3.765 -7.808 1.00 92.88 125 GLY A C 1
ATOM 947 O O . GLY A 1 125 ? 3.075 2.585 -7.520 1.00 92.88 125 GLY A O 1
ATOM 948 N N . THR A 1 126 ? 2.976 4.759 -6.981 1.00 94.00 126 THR A N 1
ATOM 949 C CA . THR A 1 126 ? 2.154 4.594 -5.782 1.00 94.00 126 THR A CA 1
ATOM 950 C C . THR A 1 126 ? 1.142 5.727 -5.727 1.00 94.00 126 THR A C 1
ATOM 952 O O . THR A 1 126 ? 1.516 6.895 -5.767 1.00 94.00 126 THR A O 1
ATOM 955 N N . SER A 1 127 ? -0.136 5.378 -5.610 1.00 96.12 127 SER A N 1
ATOM 956 C CA . SER A 1 127 ? -1.223 6.321 -5.349 1.00 96.12 127 SER A CA 1
ATOM 957 C C . SER A 1 127 ? -1.821 6.025 -3.985 1.00 96.12 127 SER A C 1
ATOM 959 O O . SER A 1 127 ? -2.087 4.867 -3.666 1.00 96.12 127 SER A O 1
ATOM 961 N N . ILE A 1 128 ? -2.035 7.055 -3.171 1.00 97.25 128 ILE A N 1
ATOM 962 C CA . ILE A 1 128 ? -2.632 6.901 -1.847 1.00 97.25 128 ILE A CA 1
ATOM 963 C C . ILE A 1 128 ? -3.905 7.732 -1.776 1.00 97.25 128 ILE A C 1
ATOM 965 O O . ILE A 1 128 ? -3.901 8.925 -2.070 1.00 97.25 128 ILE A O 1
ATOM 969 N N . PHE A 1 129 ? -4.985 7.089 -1.356 1.00 98.06 129 PHE A N 1
ATOM 970 C CA . PHE A 1 129 ? -6.293 7.687 -1.152 1.00 98.06 129 PHE A CA 1
ATOM 971 C C . PHE A 1 129 ? -6.646 7.584 0.327 1.00 98.06 129 PHE A C 1
ATOM 973 O O . PHE A 1 129 ? -6.307 6.601 0.981 1.00 98.06 129 PHE A O 1
ATOM 980 N N . MET A 1 130 ? -7.335 8.587 0.859 1.00 98.06 130 MET A N 1
ATOM 981 C CA . MET A 1 130 ? -7.793 8.582 2.245 1.00 98.06 130 MET A CA 1
ATOM 982 C C . MET A 1 130 ? -9.188 9.188 2.329 1.00 98.06 130 MET A C 1
ATOM 984 O O . MET A 1 130 ? -9.411 10.284 1.809 1.00 98.06 130 MET A O 1
ATOM 988 N N . LYS A 1 131 ? -10.112 8.491 2.993 1.00 97.12 131 LYS A N 1
ATOM 989 C CA . LYS A 1 131 ? -11.476 8.962 3.262 1.00 97.12 131 LYS A CA 1
ATOM 990 C C . LYS A 1 131 ? -11.974 8.363 4.575 1.00 97.12 131 LYS A C 1
ATOM 992 O O . LYS A 1 131 ? -11.894 7.156 4.745 1.00 97.12 131 LYS A O 1
ATOM 997 N N . ASP A 1 132 ? -12.495 9.197 5.473 1.00 94.88 132 ASP A N 1
ATOM 998 C CA . ASP A 1 132 ? -13.137 8.768 6.730 1.00 94.88 132 ASP A CA 1
ATOM 999 C C . ASP A 1 132 ? -12.287 7.789 7.574 1.00 94.88 132 ASP A C 1
ATOM 1001 O O . ASP A 1 132 ? -12.797 6.812 8.109 1.00 94.88 132 ASP A O 1
ATOM 1005 N N . GLY A 1 133 ? -10.970 8.017 7.653 1.00 94.81 133 GLY A N 1
ATOM 1006 C CA . GLY A 1 133 ? -10.034 7.150 8.387 1.00 94.81 133 GLY A CA 1
ATOM 1007 C C . GLY A 1 133 ? -9.600 5.877 7.643 1.00 94.81 133 GLY A C 1
ATOM 1008 O O . GLY A 1 133 ? -8.673 5.203 8.084 1.00 94.81 133 GLY A O 1
ATOM 1009 N N . LEU A 1 134 ? -10.191 5.574 6.485 1.00 97.25 134 LEU A N 1
ATOM 1010 C CA . LEU A 1 134 ? -9.752 4.492 5.607 1.00 97.25 134 LEU A CA 1
ATOM 1011 C C . LEU A 1 134 ? -8.675 4.996 4.646 1.00 97.25 134 LEU A C 1
ATOM 1013 O O . LEU A 1 134 ? -8.889 5.973 3.920 1.00 97.25 134 LEU A O 1
ATOM 1017 N N . VAL A 1 135 ? -7.534 4.312 4.608 1.00 97.88 135 VAL A N 1
ATOM 1018 C CA . VAL A 1 135 ? -6.439 4.587 3.674 1.00 97.88 135 VAL A CA 1
ATOM 1019 C C . VAL A 1 135 ? -6.330 3.452 2.671 1.00 97.88 135 VAL A C 1
ATOM 1021 O O . VAL A 1 135 ? -6.201 2.296 3.057 1.00 97.88 135 VAL A O 1
ATOM 1024 N N . VAL A 1 136 ? -6.309 3.792 1.383 1.00 97.88 136 VAL A N 1
ATOM 1025 C CA . VAL A 1 136 ? -6.040 2.857 0.287 1.00 97.88 136 VAL A CA 1
ATOM 1026 C C . VAL A 1 136 ? -4.717 3.235 -0.357 1.00 97.88 136 VAL A C 1
ATOM 1028 O O . VAL A 1 136 ? -4.578 4.332 -0.897 1.00 97.88 136 VAL A O 1
ATOM 1031 N N . ARG A 1 137 ? -3.746 2.322 -0.337 1.00 96.50 137 ARG A N 1
ATOM 1032 C CA . ARG A 1 137 ? -2.479 2.467 -1.060 1.00 96.50 137 ARG A CA 1
ATOM 1033 C C . ARG A 1 137 ? -2.482 1.540 -2.262 1.00 96.50 137 ARG A C 1
ATOM 1035 O O . ARG A 1 137 ? -2.408 0.324 -2.111 1.00 96.50 137 ARG A O 1
ATOM 1042 N N . MET A 1 138 ? -2.525 2.134 -3.444 1.00 97.19 138 MET A N 1
ATOM 1043 C CA . MET A 1 138 ? -2.419 1.459 -4.726 1.00 97.19 138 MET A CA 1
ATOM 1044 C C . MET A 1 138 ? -0.979 1.525 -5.243 1.00 97.19 138 MET A C 1
ATOM 1046 O O . MET A 1 138 ? -0.319 2.556 -5.121 1.00 97.19 138 MET A O 1
ATOM 1050 N N . MET A 1 139 ? -0.488 0.420 -5.794 1.00 96.06 139 MET A N 1
ATOM 1051 C CA . MET A 1 139 ? 0.871 0.252 -6.302 1.00 96.06 139 MET A CA 1
ATOM 1052 C C . MET A 1 139 ? 0.830 -0.323 -7.716 1.00 96.06 139 MET A C 1
ATOM 1054 O O . MET A 1 139 ? 0.087 -1.268 -7.981 1.00 96.06 139 MET A O 1
ATOM 1058 N N . GLU A 1 140 ? 1.654 0.231 -8.601 1.00 95.81 140 GLU A N 1
ATOM 1059 C CA . GLU A 1 140 ? 1.900 -0.288 -9.948 1.00 95.81 140 GLU A CA 1
ATOM 1060 C C . GLU A 1 140 ? 3.263 -0.963 -9.972 1.00 95.81 140 GLU A C 1
ATOM 1062 O O . GLU A 1 140 ? 4.270 -0.330 -9.652 1.00 95.81 140 GLU A O 1
ATOM 1067 N N . ILE A 1 141 ? 3.301 -2.247 -10.309 1.00 94.38 141 ILE A N 1
ATOM 1068 C CA . ILE A 1 141 ? 4.513 -3.060 -10.230 1.00 94.38 141 ILE A CA 1
ATOM 1069 C C . ILE A 1 141 ? 4.781 -3.722 -11.574 1.00 94.38 141 ILE A C 1
ATOM 1071 O O . ILE A 1 141 ? 3.891 -4.306 -12.187 1.00 94.38 141 ILE A O 1
ATOM 1075 N N . ASP A 1 142 ? 6.035 -3.640 -11.999 1.00 93.56 142 ASP A N 1
ATOM 1076 C CA . ASP A 1 142 ? 6.602 -4.440 -13.079 1.00 93.56 142 ASP A CA 1
ATOM 1077 C C . ASP A 1 142 ? 7.477 -5.533 -12.448 1.00 93.56 142 ASP A C 1
ATOM 1079 O O . ASP A 1 142 ? 8.463 -5.245 -11.758 1.00 93.56 142 ASP A O 1
ATOM 1083 N N . GLY A 1 143 ? 7.075 -6.793 -12.614 1.00 90.75 143 GLY A N 1
ATOM 1084 C CA . GLY A 1 143 ? 7.722 -7.951 -11.999 1.00 90.75 143 GLY A CA 1
ATOM 1085 C C . GLY A 1 143 ? 7.059 -8.421 -10.699 1.00 90.75 143 GLY A C 1
ATOM 1086 O O . GLY A 1 143 ? 5.842 -8.467 -10.573 1.00 90.75 143 GLY A O 1
ATOM 1087 N N . SER A 1 144 ? 7.865 -8.863 -9.729 1.00 88.94 144 SER A N 1
ATOM 1088 C CA . SER A 1 144 ? 7.375 -9.613 -8.562 1.00 88.94 144 SER A CA 1
ATOM 1089 C C . SER A 1 144 ? 7.051 -8.717 -7.360 1.00 88.94 144 SER A C 1
ATOM 1091 O O . SER A 1 144 ? 7.962 -8.158 -6.742 1.00 88.94 144 SER A O 1
ATOM 1093 N N . LEU A 1 145 ? 5.774 -8.667 -6.951 1.00 87.62 145 LEU A N 1
ATOM 1094 C CA . LEU A 1 145 ? 5.342 -7.968 -5.730 1.00 87.62 145 LEU A CA 1
ATOM 1095 C C . LEU A 1 145 ? 6.132 -8.408 -4.478 1.00 87.62 145 LEU A C 1
ATOM 1097 O O . LEU A 1 145 ? 6.666 -7.529 -3.804 1.00 87.62 145 LEU A O 1
ATOM 1101 N N . PRO A 1 146 ? 6.280 -9.711 -4.147 1.00 86.81 146 PRO A N 1
ATOM 1102 C CA . PRO A 1 146 ? 7.063 -10.126 -2.980 1.00 86.81 146 PRO A CA 1
ATOM 1103 C C . PRO A 1 146 ? 8.498 -9.592 -2.975 1.00 86.81 146 PRO A C 1
ATOM 1105 O O . PRO A 1 146 ? 9.007 -9.208 -1.922 1.00 86.81 146 PRO A O 1
ATOM 1108 N N . ARG A 1 147 ? 9.149 -9.532 -4.144 1.00 89.50 147 ARG A N 1
ATOM 1109 C CA . ARG A 1 147 ? 10.514 -9.002 -4.258 1.00 89.50 147 ARG A CA 1
ATOM 1110 C C . ARG A 1 147 ? 10.553 -7.498 -4.033 1.00 89.50 147 ARG A C 1
ATOM 1112 O O . ARG A 1 147 ? 11.399 -7.031 -3.275 1.00 89.50 147 ARG A O 1
ATOM 1119 N N . ILE A 1 148 ? 9.602 -6.767 -4.614 1.00 91.81 148 ILE A N 1
ATOM 1120 C CA . ILE A 1 148 ? 9.441 -5.330 -4.378 1.00 91.81 148 ILE A CA 1
ATOM 1121 C C . ILE A 1 148 ? 9.207 -5.048 -2.899 1.00 91.81 148 ILE A C 1
ATOM 1123 O O . ILE A 1 148 ? 9.933 -4.252 -2.311 1.00 91.81 148 ILE A O 1
ATOM 1127 N N . MET A 1 149 ? 8.270 -5.748 -2.260 1.00 88.38 149 MET A N 1
ATOM 1128 C CA . MET A 1 149 ? 7.988 -5.541 -0.841 1.00 88.38 149 MET A CA 1
ATOM 1129 C C . MET A 1 149 ? 9.200 -5.855 0.041 1.00 88.38 149 MET A C 1
ATOM 1131 O O . MET A 1 149 ? 9.524 -5.073 0.932 1.00 88.38 149 MET A O 1
ATOM 1135 N N . ALA A 1 150 ? 9.917 -6.950 -0.233 1.00 88.25 150 ALA A N 1
ATOM 1136 C CA . ALA A 1 150 ? 11.136 -7.298 0.496 1.00 88.25 150 ALA A CA 1
ATOM 1137 C C . ALA A 1 150 ? 12.272 -6.284 0.281 1.00 88.25 150 ALA A C 1
ATOM 1139 O O . ALA A 1 150 ? 13.102 -6.089 1.168 1.00 88.25 150 ALA A O 1
ATOM 1140 N N . HIS A 1 151 ? 12.346 -5.657 -0.892 1.00 91.94 151 HIS A N 1
ATOM 1141 C CA . HIS A 1 151 ? 13.305 -4.593 -1.169 1.00 91.94 151 HIS A CA 1
ATOM 1142 C C . HIS A 1 151 ? 12.948 -3.308 -0.413 1.00 91.94 151 HIS A C 1
ATOM 1144 O O . HIS A 1 151 ? 13.798 -2.782 0.300 1.00 91.94 151 HIS A O 1
ATOM 1150 N N . LEU A 1 152 ? 11.689 -2.863 -0.482 1.00 91.12 152 LEU A N 1
ATOM 1151 C CA . LEU A 1 152 ? 11.208 -1.662 0.210 1.00 91.12 152 LEU A CA 1
ATOM 1152 C C . LEU A 1 152 ? 11.348 -1.772 1.734 1.00 91.12 152 LEU A C 1
ATOM 1154 O O . LEU A 1 152 ? 11.811 -0.831 2.371 1.00 91.12 152 LEU A O 1
ATOM 1158 N N . ALA A 1 153 ? 11.021 -2.928 2.320 1.00 88.44 153 ALA A N 1
ATOM 1159 C CA . ALA A 1 153 ? 11.068 -3.147 3.771 1.00 88.44 153 ALA A CA 1
ATOM 1160 C C . ALA A 1 153 ? 12.477 -3.000 4.384 1.00 88.44 153 ALA A C 1
ATOM 1162 O O . ALA A 1 153 ? 12.622 -2.802 5.590 1.00 88.44 153 ALA A O 1
ATOM 1163 N N . ARG A 1 154 ? 13.539 -3.093 3.573 1.00 90.06 154 ARG A N 1
ATOM 1164 C CA . ARG A 1 154 ? 14.929 -2.920 4.030 1.00 90.06 154 ARG A CA 1
ATOM 1165 C C . ARG A 1 154 ? 15.394 -1.465 4.016 1.00 90.06 154 ARG A C 1
ATOM 1167 O O . ARG A 1 154 ? 16.485 -1.184 4.503 1.00 90.06 154 ARG A O 1
ATOM 1174 N N . GLN A 1 155 ? 14.613 -0.555 3.440 1.00 93.06 155 GLN A N 1
ATOM 1175 C CA . GLN A 1 155 ? 15.038 0.823 3.244 1.00 93.06 155 GLN A CA 1
ATOM 1176 C C . GLN A 1 155 ? 14.749 1.670 4.493 1.00 93.06 155 GLN A C 1
ATOM 1178 O O . GLN A 1 155 ? 13.607 1.679 4.962 1.00 93.06 155 GLN A O 1
ATOM 1183 N N . PRO A 1 156 ? 15.726 2.440 5.012 1.00 93.44 156 PRO A N 1
ATOM 1184 C CA . PRO A 1 156 ? 15.547 3.222 6.239 1.00 93.44 156 PRO A CA 1
ATOM 1185 C C . PRO A 1 156 ? 14.392 4.229 6.178 1.00 93.44 156 PRO A C 1
ATOM 1187 O O . PRO A 1 156 ? 13.662 4.391 7.152 1.00 93.44 156 PRO A O 1
ATOM 1190 N N . ALA A 1 157 ? 14.190 4.877 5.025 1.00 92.81 157 ALA A N 1
ATOM 1191 C CA . ALA A 1 157 ? 13.093 5.825 4.828 1.00 92.81 157 ALA A CA 1
ATOM 1192 C C . ALA A 1 157 ? 11.716 5.158 4.971 1.00 92.81 157 ALA A C 1
ATOM 1194 O O . ALA A 1 157 ? 10.802 5.743 5.551 1.00 92.81 157 ALA A O 1
ATOM 1195 N N . ILE A 1 158 ? 11.586 3.921 4.480 1.00 92.19 158 ILE A N 1
ATOM 1196 C CA . ILE A 1 158 ? 10.363 3.133 4.615 1.00 92.19 158 ILE A CA 1
ATOM 1197 C C . ILE A 1 158 ? 10.183 2.717 6.070 1.00 92.19 158 ILE A C 1
ATOM 1199 O O . ILE A 1 158 ? 9.148 3.023 6.640 1.00 92.19 158 ILE A O 1
ATOM 1203 N N . GLN A 1 159 ? 11.194 2.126 6.706 1.00 91.38 159 GLN A N 1
ATOM 1204 C CA . GLN A 1 159 ? 11.109 1.696 8.109 1.00 91.38 159 GLN A CA 1
ATOM 1205 C C . GLN A 1 159 ? 10.705 2.834 9.056 1.00 91.38 159 GLN A C 1
ATOM 1207 O O . GLN A 1 159 ? 9.861 2.643 9.929 1.00 91.38 159 GLN A O 1
ATOM 1212 N N . GLU A 1 160 ? 11.261 4.031 8.863 1.00 92.88 160 GLU A N 1
ATOM 1213 C CA . GLU A 1 160 ? 10.912 5.199 9.674 1.00 92.88 160 GLU A CA 1
ATOM 1214 C C . GLU A 1 160 ? 9.481 5.687 9.416 1.00 92.88 160 GLU A C 1
ATOM 1216 O O . GLU A 1 160 ? 8.776 6.049 10.363 1.00 92.88 160 GLU A O 1
ATOM 1221 N N . LEU A 1 161 ? 9.027 5.673 8.157 1.00 93.31 161 LEU A N 1
ATOM 1222 C CA . LEU A 1 161 ? 7.628 5.939 7.828 1.00 93.31 161 LEU A CA 1
ATOM 1223 C C . LEU A 1 161 ? 6.709 4.924 8.515 1.00 93.31 161 LEU A C 1
ATOM 1225 O O . LEU A 1 161 ? 5.724 5.325 9.127 1.00 93.31 161 LEU A O 1
ATOM 1229 N N . GLU A 1 162 ? 7.018 3.630 8.419 1.00 91.31 162 GLU A N 1
ATOM 1230 C CA . GLU A 1 162 ? 6.188 2.566 8.987 1.00 91.31 162 GLU A CA 1
ATOM 1231 C C . GLU A 1 162 ? 6.096 2.683 10.507 1.00 91.31 162 GLU A C 1
ATOM 1233 O O . GLU A 1 162 ? 4.992 2.681 11.042 1.00 91.31 162 GLU A O 1
ATOM 1238 N N . ARG A 1 163 ? 7.228 2.906 11.182 1.00 91.75 163 ARG A N 1
ATOM 1239 C CA . ARG A 1 163 ? 7.285 3.104 12.633 1.00 91.75 163 ARG A CA 1
ATOM 1240 C C . ARG A 1 163 ? 6.398 4.263 13.094 1.00 91.75 163 ARG A C 1
ATOM 1242 O O . ARG A 1 163 ? 5.677 4.123 14.075 1.00 91.75 163 ARG A O 1
ATOM 1249 N N . LYS A 1 164 ? 6.449 5.405 12.400 1.00 94.94 164 LYS A N 1
ATOM 1250 C CA . LYS A 1 164 ? 5.601 6.573 12.702 1.00 94.94 164 LYS A CA 1
ATOM 1251 C C . LYS A 1 164 ? 4.134 6.308 12.379 1.00 94.94 164 LYS A C 1
ATOM 1253 O O . LYS A 1 164 ? 3.253 6.732 13.118 1.00 94.94 164 LYS A O 1
ATOM 1258 N N . LEU A 1 165 ? 3.864 5.613 11.276 1.00 94.62 165 LEU A N 1
ATOM 1259 C CA . LEU A 1 165 ? 2.507 5.295 10.848 1.00 94.62 165 LEU A CA 1
ATOM 1260 C C . LEU A 1 165 ? 1.807 4.356 11.838 1.00 94.62 165 LEU A C 1
ATOM 1262 O O . LEU A 1 165 ? 0.632 4.573 12.126 1.00 94.62 165 LEU A O 1
ATOM 1266 N N . ASP A 1 166 ? 2.520 3.371 12.393 1.00 92.44 166 ASP A N 1
ATOM 1267 C CA . ASP A 1 166 ? 1.982 2.381 13.335 1.00 92.44 166 ASP A CA 1
ATOM 1268 C C . ASP A 1 166 ? 1.379 3.026 14.600 1.00 92.44 166 ASP A C 1
ATOM 1270 O O . ASP A 1 166 ? 0.395 2.523 15.147 1.00 92.44 166 ASP A O 1
ATOM 1274 N N . GLU A 1 167 ? 1.880 4.192 15.027 1.00 94.56 167 GLU A N 1
ATOM 1275 C CA . GLU A 1 167 ? 1.320 4.969 16.146 1.00 94.56 167 GLU A CA 1
ATOM 1276 C C . GLU A 1 167 ? -0.118 5.452 15.869 1.00 94.56 167 GLU A C 1
ATOM 1278 O O . GLU A 1 167 ? -0.903 5.667 16.801 1.00 94.56 167 GLU A O 1
ATOM 1283 N N . HIS A 1 168 ? -0.493 5.558 14.595 1.00 96.69 168 HIS A N 1
ATOM 1284 C CA . HIS A 1 168 ? -1.775 6.073 14.128 1.00 96.69 168 HIS A CA 1
ATOM 1285 C C . HIS A 1 168 ? -2.725 4.994 13.599 1.00 96.69 168 HIS A C 1
ATOM 1287 O O . HIS A 1 168 ? -3.846 5.338 13.236 1.00 96.69 168 HIS A O 1
ATOM 1293 N N . LEU A 1 169 ? -2.340 3.716 13.554 1.00 95.19 169 LEU A N 1
ATOM 1294 C CA . LEU A 1 169 ? -3.201 2.646 13.033 1.00 95.19 169 LEU A CA 1
ATOM 1295 C C . LEU A 1 169 ? -4.226 2.168 14.067 1.00 95.19 169 LEU A C 1
ATOM 1297 O O . LEU A 1 169 ? -3.904 2.041 15.249 1.00 95.19 169 LEU A O 1
ATOM 1301 N N . VAL A 1 170 ? -5.455 1.875 13.630 1.00 95.12 170 VAL A N 1
ATOM 1302 C CA . VAL A 1 170 ? -6.466 1.230 14.495 1.00 95.12 170 VAL A CA 1
ATOM 1303 C C . VAL A 1 170 ? -5.989 -0.163 14.899 1.00 95.12 170 VAL A C 1
ATOM 1305 O O . VAL A 1 170 ? -5.953 -0.492 16.084 1.00 95.12 170 VAL A O 1
ATOM 1308 N N . GLU A 1 171 ? -5.565 -0.948 13.911 1.00 88.56 171 GLU A N 1
ATOM 1309 C CA . GLU A 1 171 ? -4.942 -2.250 14.110 1.00 88.56 171 GLU A CA 1
ATOM 1310 C C . GLU A 1 171 ? -3.435 -2.146 13.853 1.00 88.56 171 GLU A C 1
ATOM 1312 O O . GLU A 1 171 ? -3.027 -1.838 12.728 1.00 88.56 171 GLU A O 1
ATOM 1317 N N . PRO A 1 172 ? -2.587 -2.419 14.860 1.00 80.62 172 PRO A N 1
ATOM 1318 C CA . PRO A 1 172 ? -1.152 -2.498 14.652 1.00 80.62 172 PRO A CA 1
ATOM 1319 C C . PRO A 1 172 ? -0.815 -3.581 13.628 1.00 80.62 172 PRO A C 1
ATOM 1321 O O . PRO A 1 172 ? -1.386 -4.676 13.633 1.00 80.62 172 PRO A O 1
ATOM 1324 N N . ARG A 1 173 ? 0.167 -3.300 12.779 1.00 80.69 173 ARG A N 1
ATOM 1325 C CA . ARG A 1 173 ? 0.715 -4.263 11.826 1.00 80.69 173 ARG A CA 1
ATOM 1326 C C . ARG A 1 173 ? 2.122 -4.649 12.257 1.00 80.69 173 ARG A C 1
ATOM 1328 O O . ARG A 1 173 ? 2.943 -3.794 12.552 1.00 80.69 173 ARG A O 1
ATOM 1335 N N . ASP A 1 174 ? 2.403 -5.946 12.293 1.00 75.81 174 ASP A N 1
ATOM 1336 C CA . ASP A 1 174 ? 3.771 -6.418 12.492 1.00 75.81 174 ASP A CA 1
ATOM 1337 C C . ASP A 1 174 ? 4.470 -6.502 11.135 1.00 75.81 174 ASP A C 1
ATOM 1339 O O . ASP A 1 174 ? 4.307 -7.477 10.408 1.00 75.81 174 ASP A O 1
ATOM 1343 N N . MET A 1 175 ? 5.246 -5.476 10.795 1.00 74.88 175 MET A N 1
ATOM 1344 C CA . MET A 1 175 ? 6.106 -5.475 9.604 1.00 74.88 175 MET A CA 1
ATOM 1345 C C . MET A 1 175 ? 7.546 -5.914 9.931 1.00 74.88 175 MET A C 1
ATOM 1347 O O . MET A 1 175 ? 8.388 -5.988 9.039 1.00 74.88 175 MET A O 1
ATOM 1351 N N . SER A 1 176 ? 7.837 -6.230 11.201 1.00 72.31 176 SER A N 1
ATOM 1352 C CA . SER A 1 176 ? 9.177 -6.597 11.679 1.00 72.31 176 SER A CA 1
ATOM 1353 C C . SER A 1 176 ? 9.528 -8.068 11.432 1.00 72.31 176 SER A C 1
ATOM 1355 O O . SER A 1 176 ? 10.705 -8.432 11.420 1.00 72.31 176 SER A O 1
ATOM 1357 N N . SER A 1 177 ? 8.519 -8.915 11.198 1.00 77.06 177 SER A N 1
ATOM 1358 C CA . SER A 1 177 ? 8.690 -10.335 10.894 1.00 77.06 177 SER A CA 1
ATOM 1359 C C . SER A 1 177 ? 8.083 -10.712 9.531 1.00 77.06 177 SER A C 1
ATOM 1361 O O . SER A 1 177 ? 7.047 -10.168 9.136 1.00 77.06 177 SER A O 1
ATOM 1363 N N . PRO A 1 178 ? 8.654 -11.695 8.802 1.00 74.75 178 PRO A N 1
ATOM 1364 C CA . PRO A 1 178 ? 8.054 -12.187 7.557 1.00 74.75 178 PRO A CA 1
ATOM 1365 C C . PRO A 1 178 ? 6.631 -12.739 7.737 1.00 74.75 178 PRO A C 1
ATOM 1367 O O . PRO A 1 178 ? 5.789 -12.595 6.851 1.00 74.75 178 PRO A O 1
ATOM 1370 N N . ALA A 1 179 ? 6.355 -13.375 8.881 1.00 79.50 179 ALA A N 1
ATOM 1371 C CA . ALA A 1 179 ? 5.043 -13.935 9.194 1.00 79.50 179 ALA A CA 1
ATOM 1372 C C . ALA A 1 179 ? 4.006 -12.836 9.474 1.00 79.50 179 ALA A C 1
ATOM 1374 O O . ALA A 1 179 ? 2.898 -12.900 8.938 1.00 79.50 179 ALA A O 1
ATOM 1375 N N . GLY A 1 180 ? 4.378 -11.814 10.250 1.00 81.44 180 GLY A N 1
ATOM 1376 C CA . GLY A 1 180 ? 3.548 -10.641 10.513 1.00 81.44 180 GLY A CA 1
ATOM 1377 C C . GLY A 1 180 ? 3.218 -9.880 9.233 1.00 81.44 180 GLY A C 1
ATOM 1378 O O . GLY A 1 180 ? 2.042 -9.630 8.956 1.00 81.44 180 GLY A O 1
ATOM 1379 N N . ALA A 1 181 ? 4.228 -9.633 8.390 1.00 78.69 181 ALA A N 1
ATOM 1380 C CA . ALA A 1 181 ? 4.047 -8.958 7.111 1.00 78.69 181 ALA A CA 1
ATOM 1381 C C . ALA A 1 181 ? 3.080 -9.741 6.213 1.00 78.69 181 ALA A C 1
ATOM 1383 O O . ALA A 1 181 ? 2.123 -9.178 5.681 1.00 78.69 181 ALA A O 1
ATOM 1384 N N . ARG A 1 182 ? 3.263 -11.065 6.098 1.00 79.19 182 ARG A N 1
ATOM 1385 C CA . ARG A 1 182 ? 2.350 -11.938 5.345 1.00 79.19 182 ARG A CA 1
ATOM 1386 C C . ARG A 1 182 ? 0.923 -11.866 5.883 1.00 79.19 182 ARG A C 1
ATOM 1388 O O . ARG A 1 182 ? -0.006 -11.735 5.093 1.00 79.19 182 ARG A O 1
ATOM 1395 N N . ALA A 1 183 ? 0.745 -11.941 7.199 1.00 84.06 183 ALA A N 1
ATOM 1396 C CA . ALA A 1 183 ? -0.573 -11.887 7.815 1.00 84.06 183 ALA A CA 1
ATOM 1397 C C . ALA A 1 183 ? -1.257 -10.532 7.567 1.00 84.06 183 ALA A C 1
ATOM 1399 O O . ALA A 1 183 ? -2.448 -10.501 7.261 1.00 84.06 183 ALA A O 1
ATOM 1400 N N . PHE A 1 184 ? -0.515 -9.424 7.658 1.00 84.25 184 PHE A N 1
ATOM 1401 C CA . PHE A 1 184 ? -1.018 -8.098 7.303 1.00 84.25 184 PHE A CA 1
ATOM 1402 C C . PHE A 1 184 ? -1.454 -8.054 5.838 1.00 84.25 184 PHE A C 1
ATOM 1404 O O . PHE A 1 184 ? -2.607 -7.735 5.568 1.00 84.25 184 PHE A O 1
ATOM 1411 N N . PHE A 1 185 ? -0.585 -8.444 4.899 1.00 83.25 185 PHE A N 1
ATOM 1412 C CA . PHE A 1 185 ? -0.922 -8.429 3.474 1.00 83.25 185 PHE A CA 1
ATOM 1413 C C . PHE A 1 185 ? -2.140 -9.291 3.153 1.00 83.25 185 PHE A C 1
ATOM 1415 O O . PHE A 1 185 ? -2.985 -8.865 2.381 1.00 83.25 185 PHE A O 1
ATOM 1422 N N . GLN A 1 186 ? -2.284 -10.461 3.771 1.00 85.19 186 GLN A N 1
ATOM 1423 C CA . GLN A 1 186 ? -3.459 -11.313 3.568 1.00 85.19 186 GLN A CA 1
ATOM 1424 C C . GLN A 1 186 ? -4.776 -10.650 3.984 1.00 85.19 186 GLN A C 1
ATOM 1426 O O . GLN A 1 186 ? -5.798 -10.921 3.366 1.00 85.19 186 GLN A O 1
ATOM 1431 N N . ARG A 1 187 ? -4.765 -9.808 5.025 1.00 88.56 187 ARG A N 1
ATOM 1432 C CA . ARG A 1 187 ? -5.964 -9.097 5.498 1.00 88.56 187 ARG A CA 1
ATOM 1433 C C . ARG A 1 187 ? -6.197 -7.782 4.762 1.00 88.56 187 ARG A C 1
ATOM 1435 O O . ARG A 1 187 ? -7.336 -7.415 4.512 1.00 88.56 187 ARG A O 1
ATOM 1442 N N . ALA A 1 188 ? -5.116 -7.070 4.463 1.00 92.50 188 ALA A N 1
ATOM 1443 C CA . ALA A 1 188 ? -5.148 -5.722 3.917 1.00 92.50 188 ALA A CA 1
ATOM 1444 C C . ALA A 1 188 ? -5.254 -5.694 2.389 1.00 92.50 188 ALA A C 1
ATOM 1446 O O . ALA A 1 188 ? -5.660 -4.671 1.841 1.00 92.50 188 ALA A O 1
ATOM 1447 N N . MET A 1 189 ? -4.849 -6.760 1.688 1.00 94.38 189 MET A N 1
ATOM 1448 C CA . MET A 1 189 ? -4.898 -6.804 0.226 1.00 94.38 189 MET A CA 1
ATOM 1449 C C . MET A 1 189 ? -6.344 -6.749 -0.259 1.00 94.38 189 MET A C 1
ATOM 1451 O O . MET A 1 189 ? -7.186 -7.538 0.161 1.00 94.38 189 MET A O 1
ATOM 1455 N N . MET A 1 190 ? -6.611 -5.818 -1.166 1.00 96.56 190 MET A N 1
ATOM 1456 C CA . MET A 1 190 ? -7.887 -5.711 -1.855 1.00 96.56 190 MET A CA 1
ATOM 1457 C C . MET A 1 190 ? -7.894 -6.613 -3.089 1.00 96.56 190 MET A C 1
ATOM 1459 O O . MET A 1 190 ? -6.873 -6.763 -3.765 1.00 96.56 190 MET A O 1
ATOM 1463 N N . ASP A 1 191 ? -9.065 -7.145 -3.430 1.00 94.75 191 ASP A N 1
ATOM 1464 C CA . ASP A 1 191 ? -9.240 -7.916 -4.655 1.00 94.75 191 ASP A CA 1
ATOM 1465 C C . ASP A 1 191 ? -9.091 -7.018 -5.888 1.00 94.75 191 ASP A C 1
ATOM 1467 O O . ASP A 1 191 ? -9.821 -6.038 -6.083 1.00 94.75 191 ASP A O 1
ATOM 1471 N N . HIS A 1 192 ? -8.152 -7.373 -6.765 1.00 93.81 192 HIS A N 1
ATOM 1472 C CA . HIS A 1 192 ? -8.074 -6.774 -8.090 1.00 93.81 192 HIS A CA 1
ATOM 1473 C C . HIS A 1 192 ? -9.148 -7.394 -8.986 1.00 93.81 192 HIS A C 1
ATOM 1475 O O . HIS A 1 192 ? -9.061 -8.554 -9.375 1.00 93.81 192 HIS A O 1
ATOM 1481 N N . VAL A 1 193 ? -10.186 -6.618 -9.299 1.00 95.56 193 VAL A N 1
ATOM 1482 C CA . VAL A 1 193 ? -11.310 -7.100 -10.120 1.00 95.56 193 VAL A CA 1
ATOM 1483 C C . VAL A 1 193 ? -11.034 -6.916 -11.611 1.00 95.56 193 VAL A C 1
ATOM 1485 O O . VAL A 1 193 ? -11.307 -7.796 -12.424 1.00 95.56 193 VAL A O 1
ATOM 1488 N N . THR A 1 194 ? -10.542 -5.742 -12.009 1.00 92.25 194 THR A N 1
ATOM 1489 C CA . THR A 1 194 ? -10.241 -5.445 -13.410 1.00 92.25 194 THR A CA 1
ATOM 1490 C C . THR A 1 194 ? -9.335 -4.229 -13.536 1.00 92.25 194 THR A C 1
ATOM 1492 O O . THR A 1 194 ? -9.236 -3.380 -12.650 1.00 92.25 194 THR A O 1
ATOM 1495 N N . THR A 1 195 ? -8.694 -4.106 -14.688 1.00 88.50 195 THR A N 1
ATOM 1496 C CA . THR A 1 195 ? -7.985 -2.906 -15.102 1.00 88.50 195 THR A CA 1
ATOM 1497 C C . THR A 1 195 ? -8.318 -2.626 -16.555 1.00 88.50 195 THR A C 1
ATOM 1499 O O . THR A 1 195 ? -8.259 -3.515 -17.400 1.00 88.50 195 THR A O 1
ATOM 1502 N N . ARG A 1 196 ? -8.673 -1.373 -16.842 1.00 88.38 196 ARG A N 1
ATOM 1503 C CA . ARG A 1 196 ? -8.903 -0.882 -18.200 1.00 88.38 196 ARG A CA 1
ATOM 1504 C C . ARG A 1 196 ? -7.885 0.208 -18.482 1.00 88.38 196 ARG A C 1
ATOM 1506 O O . ARG A 1 196 ? -7.754 1.140 -17.695 1.00 88.38 196 ARG A O 1
ATOM 1513 N N . VAL A 1 197 ? -7.156 0.062 -19.579 1.00 86.06 197 VAL A N 1
ATOM 1514 C CA . VAL A 1 197 ? -6.144 1.020 -20.025 1.00 86.06 197 VAL A CA 1
ATOM 1515 C C . VAL A 1 197 ? -6.597 1.555 -21.374 1.00 86.06 197 VAL A C 1
ATOM 1517 O O . VAL A 1 197 ? -6.940 0.777 -22.262 1.00 86.06 197 VAL A O 1
ATOM 1520 N N . ALA A 1 198 ? -6.660 2.879 -21.503 1.00 85.19 198 ALA A N 1
ATOM 1521 C CA . ALA A 1 198 ? -6.926 3.512 -22.786 1.00 85.19 198 ALA A CA 1
ATOM 1522 C C . ALA A 1 198 ? -5.683 3.384 -23.677 1.00 85.19 198 ALA A C 1
ATOM 1524 O O . ALA A 1 198 ? -4.568 3.627 -23.219 1.00 85.19 198 ALA A O 1
ATOM 1525 N N . VAL A 1 199 ? -5.880 3.005 -24.939 1.00 83.06 199 VAL A N 1
ATOM 1526 C CA . VAL A 1 199 ? -4.827 3.039 -25.958 1.00 83.06 199 VAL A CA 1
ATOM 1527 C C . VAL A 1 199 ? -4.943 4.381 -26.666 1.00 83.06 199 VAL A C 1
ATOM 1529 O O . VAL A 1 199 ? -5.971 4.662 -27.280 1.00 83.06 199 VAL A O 1
ATOM 1532 N N . PHE A 1 200 ? -3.915 5.217 -26.550 1.00 78.00 200 PHE A N 1
ATOM 1533 C CA . PHE A 1 200 ? -3.809 6.458 -27.310 1.00 78.00 200 PHE A CA 1
ATOM 1534 C C . PHE A 1 200 ? -2.808 6.228 -28.443 1.00 78.00 200 PHE A C 1
ATOM 1536 O O . PHE A 1 200 ? -1.673 5.833 -28.185 1.00 78.00 200 PHE A O 1
ATOM 1543 N N . GLU A 1 201 ? -3.230 6.432 -29.691 1.00 78.62 201 GLU A N 1
ATOM 1544 C CA . GLU A 1 201 ? -2.294 6.497 -30.814 1.00 78.62 201 GLU A CA 1
ATOM 1545 C C . GLU A 1 201 ? -1.555 7.838 -30.729 1.00 78.62 201 GLU A C 1
ATOM 1547 O O . GLU A 1 201 ? -2.187 8.895 -30.665 1.00 78.62 201 GLU A O 1
ATOM 1552 N N . GLU A 1 202 ? -0.222 7.813 -30.688 1.00 67.12 202 GLU A N 1
ATOM 1553 C CA . GLU A 1 202 ? 0.576 9.032 -30.807 1.00 67.12 202 GLU A CA 1
ATOM 1554 C C . GLU A 1 202 ? 0.374 9.614 -32.210 1.00 67.12 202 GLU A C 1
ATOM 1556 O O . GLU A 1 202 ? 1.002 9.197 -33.183 1.00 67.12 202 GLU A O 1
ATOM 1561 N N . THR A 1 203 ? -0.521 10.593 -32.337 1.00 61.06 203 THR A N 1
ATOM 1562 C CA . THR A 1 203 ? -0.545 11.470 -33.511 1.00 61.06 203 THR A CA 1
ATOM 1563 C C . THR A 1 203 ? 0.721 12.318 -33.473 1.00 61.06 203 THR A C 1
ATOM 1565 O O . THR A 1 203 ? 0.772 13.334 -32.783 1.00 61.06 203 THR A O 1
ATOM 1568 N N . GLY A 1 204 ? 1.763 11.853 -34.163 1.00 62.06 204 GLY A N 1
ATOM 1569 C CA . GLY A 1 204 ? 3.001 12.599 -34.351 1.00 62.06 204 GLY A CA 1
ATOM 1570 C C . GLY A 1 204 ? 2.715 13.980 -34.942 1.00 62.06 204 GLY A C 1
ATOM 1571 O O . GLY A 1 204 ? 2.034 14.089 -35.965 1.00 62.06 204 GLY A O 1
ATOM 1572 N N . VAL A 1 205 ? 3.224 15.014 -34.271 1.00 50.28 205 VAL A N 1
ATOM 1573 C CA . VAL A 1 205 ? 3.328 16.391 -34.772 1.00 50.28 205 VAL A CA 1
ATOM 1574 C C . VAL A 1 205 ? 4.794 16.676 -35.047 1.00 50.28 205 VAL A C 1
ATOM 1576 O O . VAL A 1 205 ? 5.618 16.330 -34.170 1.00 50.28 205 VAL A O 1
#

Foldseek 3Di:
DDDDDDDDDDDDDDDDDDDDDDDPPDDDPDPPDDPPPDDDDDDDDDDDDDDDDDDDDDDDDDDDDDDDDDPPPPPPPPPPPVFDDWDKWKFKFFWDPPCVVVLVCLVPPFDDDDQAAPVGKGFPDWDWDDDPRMIMIMTTIGDDPVRRLVRLLPDPSSVVSLVSVQVTTPDHAPSVDPVSVVVRCVVGIDDDPDDDDDDDDPPDD

Sequence (205 aa):
MCRTSSVRTLGRRPGGCLPPQDDPGAPRREEVTPPWGRDPAPVGESSSGVGRAISPGGRKTAGRAARHAGRGRWDHRPVSDERLPMERYAITFEVKPGSEAAVRELLTTYAPPEWVTPDGARLLGTSIFMKDGLVVRMMEIDGSLPRIMAHLARQPAIQELERKLDEHLVEPRDMSSPAGARAFFQRAMMDHVTTRVAVFEETGV

Secondary structure (DSSP, 8-state):
---------PPPPPPPPPPPPP-TTPPP------TT-PPPPP----------------------------------------SPPPEEEEEEEEB-TT-HHHHHHHHHHSPPPP-B-TTS-EEEEEEEEEETTEEEEEEEEES-HHHHHHHHTT-HHHHHHHHHHHTTBSS----SSHHHHHHHHHHHBPP------PPPP----

Radius of gyration: 32.24 Å; chains: 1; bounding box: 54×56×134 Å